Protein AF-A0A3D0N1R1-F1 (afdb_monomer_lite)

Secondary structure (DSSP, 8-state):
-HHHHHHHHHHHHHHHTTT----SHHHHHHS-S-HHHHHHHHHHHHTTS--GGGHHHHHHHHHHHHHHHHH-HHHHHHHHHHTT-SEEEHHHHHHHHTT--S-HHHHHHHHHHHHHTT-SEEEHHHHHHHHHHHHHHHHHHHHH---HHHHHHHHHHHHTTT-SSGGG--TTS---HHHHHHHHHHTT---

Structure (mmCIF, N/CA/C/O backbone):
data_AF-A0A3D0N1R1-F1
#
_entry.id   AF-A0A3D0N1R1-F1
#
loop_
_atom_site.group_PDB
_atom_site.id
_atom_site.type_symbol
_atom_site.label_atom_id
_atom_site.label_alt_id
_atom_site.label_comp_id
_atom_site.label_asym_id
_atom_site.label_entity_id
_atom_site.label_seq_id
_atom_site.pdbx_PDB_ins_code
_atom_site.Cartn_x
_atom_site.Cartn_y
_atom_site.Cartn_z
_atom_site.occupancy
_atom_site.B_iso_or_equiv
_atom_site.auth_seq_id
_atom_site.auth_comp_id
_atom_site.auth_asym_id
_atom_site.auth_atom_id
_atom_site.pdbx_PDB_model_num
ATOM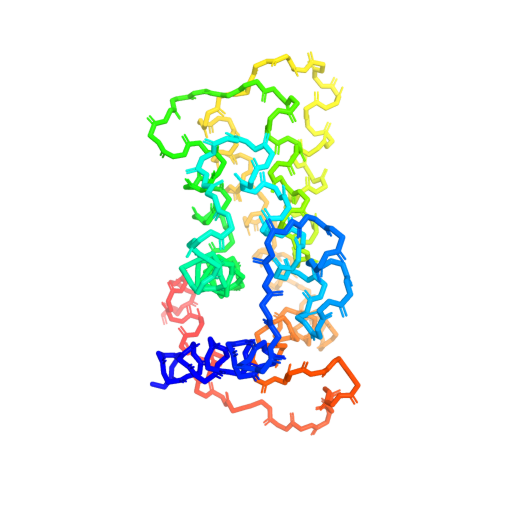 1 N N . MET A 1 1 ? 18.236 7.116 11.435 1.00 60.50 1 MET A N 1
ATOM 2 C CA . MET A 1 1 ? 18.065 5.645 11.510 1.00 60.50 1 MET A CA 1
ATOM 3 C C . MET A 1 1 ? 17.053 5.140 10.479 1.00 60.50 1 MET A C 1
ATOM 5 O O . MET A 1 1 ? 17.462 4.411 9.591 1.00 60.50 1 MET A O 1
ATOM 9 N N . LEU A 1 2 ? 15.782 5.574 10.515 1.00 65.06 2 LEU A N 1
ATOM 10 C CA . LEU A 1 2 ? 14.739 5.161 9.549 1.00 65.06 2 LEU A CA 1
ATOM 11 C C . LEU A 1 2 ? 15.062 5.499 8.082 1.00 65.06 2 LEU A C 1
ATOM 13 O O . LEU A 1 2 ? 14.851 4.667 7.210 1.00 65.06 2 LEU A O 1
ATOM 17 N N . GLN A 1 3 ? 15.641 6.673 7.813 1.00 70.88 3 GLN A N 1
ATOM 18 C CA . GLN A 1 3 ? 16.073 7.055 6.461 1.00 70.88 3 GLN A CA 1
ATOM 19 C C . GLN A 1 3 ? 17.145 6.108 5.894 1.00 70.88 3 GLN A C 1
ATOM 21 O O . GLN A 1 3 ? 17.101 5.766 4.718 1.00 70.88 3 GLN A O 1
ATOM 26 N N . ASN A 1 4 ? 18.068 5.626 6.734 1.00 74.56 4 ASN A N 1
ATOM 27 C CA . ASN A 1 4 ? 19.087 4.665 6.304 1.00 74.56 4 ASN A CA 1
ATOM 28 C C . ASN A 1 4 ? 18.452 3.311 5.965 1.00 74.56 4 ASN A C 1
ATOM 30 O O . ASN A 1 4 ? 18.833 2.709 4.968 1.00 74.56 4 ASN A O 1
ATOM 34 N N . TYR A 1 5 ? 17.460 2.865 6.745 1.00 77.31 5 TYR A N 1
ATOM 35 C CA . TYR A 1 5 ? 16.691 1.657 6.428 1.00 77.31 5 TYR A CA 1
ATOM 36 C C . TYR A 1 5 ? 15.927 1.800 5.109 1.00 77.31 5 TYR A C 1
ATOM 38 O O . TYR A 1 5 ? 15.976 0.898 4.279 1.00 77.31 5 TYR A O 1
ATOM 46 N N . LEU A 1 6 ? 15.280 2.945 4.876 1.00 80.38 6 LEU A N 1
ATOM 47 C CA . LEU A 1 6 ? 14.600 3.223 3.611 1.00 80.38 6 LEU A CA 1
ATOM 48 C C . LEU A 1 6 ? 15.567 3.105 2.421 1.00 80.38 6 LEU A C 1
ATOM 50 O O . LEU A 1 6 ? 15.291 2.362 1.483 1.00 80.38 6 LEU A O 1
ATOM 54 N N . ILE A 1 7 ? 16.721 3.775 2.493 1.00 85.62 7 ILE A N 1
ATOM 55 C CA . ILE A 1 7 ? 17.747 3.741 1.437 1.00 85.62 7 ILE A CA 1
ATOM 56 C C . ILE A 1 7 ? 18.274 2.316 1.225 1.00 85.62 7 ILE A C 1
ATOM 58 O O . ILE A 1 7 ? 18.415 1.874 0.089 1.00 85.62 7 ILE A O 1
ATOM 62 N N . GLN A 1 8 ? 18.528 1.565 2.301 1.00 86.62 8 GLN A N 1
ATOM 63 C CA . GLN A 1 8 ? 18.958 0.167 2.206 1.00 86.62 8 GLN A CA 1
ATOM 64 C C . GLN A 1 8 ? 17.927 -0.708 1.486 1.00 86.62 8 GLN A C 1
ATOM 66 O O . GLN A 1 8 ? 18.308 -1.531 0.657 1.00 86.62 8 GLN A O 1
ATOM 71 N N . HIS A 1 9 ? 16.635 -0.525 1.767 1.00 84.88 9 HIS A N 1
ATOM 72 C CA . HIS A 1 9 ? 15.570 -1.273 1.101 1.00 84.88 9 HIS A CA 1
ATOM 73 C C . HIS A 1 9 ? 15.420 -0.900 -0.375 1.00 84.88 9 HIS A C 1
ATOM 75 O O . HIS A 1 9 ? 15.255 -1.802 -1.193 1.00 84.88 9 HIS A O 1
ATOM 81 N N . ILE A 1 10 ? 15.525 0.388 -0.721 1.00 90.38 10 ILE A N 1
ATOM 82 C CA . ILE A 1 10 ? 15.527 0.840 -2.121 1.00 90.38 10 ILE A CA 1
ATOM 83 C C . ILE A 1 10 ? 16.700 0.193 -2.859 1.00 90.38 10 ILE A C 1
ATOM 85 O O . ILE A 1 10 ? 16.486 -0.536 -3.821 1.00 90.38 10 ILE A O 1
ATOM 89 N N . ASN A 1 11 ? 17.921 0.349 -2.340 1.00 91.69 11 ASN A N 1
ATOM 90 C CA . ASN A 1 11 ? 19.122 -0.224 -2.949 1.00 91.69 11 ASN A CA 1
ATOM 91 C C . ASN A 1 11 ? 19.023 -1.750 -3.081 1.00 91.69 11 ASN A C 1
ATOM 93 O O . ASN A 1 11 ? 19.435 -2.310 -4.092 1.00 91.69 11 ASN A O 1
ATOM 97 N N . SER A 1 12 ? 18.453 -2.431 -2.083 1.00 91.56 12 SER A N 1
ATOM 98 C CA . SER A 1 12 ? 18.254 -3.879 -2.135 1.00 91.56 12 SER A CA 1
ATOM 99 C C . SER A 1 12 ? 17.277 -4.312 -3.229 1.00 91.56 12 SER A C 1
ATOM 101 O O . SER A 1 12 ? 17.452 -5.408 -3.756 1.00 91.56 12 SER A O 1
ATOM 103 N N . GLU A 1 13 ? 16.242 -3.530 -3.542 1.00 92.69 13 GLU A N 1
ATOM 104 C CA . GLU A 1 13 ? 15.333 -3.826 -4.656 1.00 92.69 13 GLU A CA 1
ATOM 105 C C . GLU A 1 13 ? 15.948 -3.424 -6.002 1.00 92.69 13 GLU A C 1
ATOM 107 O O . GLU A 1 13 ? 15.836 -4.172 -6.965 1.00 92.69 13 GLU A O 1
ATOM 112 N N . THR A 1 14 ? 16.675 -2.310 -6.073 1.00 92.25 14 THR A N 1
ATOM 113 C CA . THR A 1 14 ? 17.366 -1.883 -7.299 1.00 92.25 14 THR A CA 1
ATOM 114 C C . THR A 1 14 ? 18.471 -2.861 -7.713 1.00 92.25 14 THR A C 1
ATOM 116 O O . THR A 1 14 ? 18.566 -3.232 -8.881 1.00 92.25 14 THR A O 1
ATOM 119 N N . GLU A 1 15 ? 19.280 -3.364 -6.774 1.00 92.81 15 GLU A N 1
ATOM 120 C CA . GLU A 1 15 ? 20.356 -4.318 -7.089 1.00 92.81 15 GLU A CA 1
ATOM 121 C C . GLU A 1 15 ? 19.825 -5.647 -7.659 1.00 92.81 15 GLU A C 1
ATOM 123 O O . GLU A 1 15 ? 20.508 -6.291 -8.455 1.00 92.81 15 GLU A O 1
ATOM 128 N N . LYS A 1 16 ? 18.583 -6.036 -7.334 1.00 91.88 16 LYS A N 1
ATOM 129 C CA . LYS A 1 16 ? 17.932 -7.247 -7.870 1.00 91.88 16 LYS A CA 1
ATOM 130 C C . LYS A 1 16 ? 17.749 -7.214 -9.388 1.00 91.88 16 LYS A C 1
ATOM 132 O O . LYS A 1 16 ? 17.726 -8.273 -10.015 1.00 91.88 16 LYS A O 1
ATOM 137 N N . ILE A 1 17 ? 17.649 -6.022 -9.972 1.00 91.00 17 ILE A N 1
ATOM 138 C CA . ILE A 1 17 ? 17.446 -5.827 -11.413 1.00 91.00 17 ILE A CA 1
ATOM 139 C C . ILE A 1 17 ? 18.663 -5.221 -12.114 1.00 91.00 17 ILE A C 1
ATOM 141 O O . ILE A 1 17 ? 18.618 -4.945 -13.303 1.00 91.00 17 ILE A O 1
ATOM 145 N N . LYS A 1 18 ? 19.792 -5.052 -11.420 1.00 88.69 18 LYS A N 1
ATOM 146 C CA . LYS A 1 18 ? 20.989 -4.395 -11.972 1.00 88.69 18 LYS A CA 1
ATOM 147 C C . LYS A 1 18 ? 21.501 -5.002 -13.280 1.00 88.69 18 LYS A C 1
ATOM 149 O O . LYS A 1 18 ? 22.044 -4.290 -14.116 1.00 88.69 18 LYS A O 1
ATOM 154 N N . ASN A 1 19 ? 21.316 -6.310 -13.445 1.00 87.25 19 ASN A N 1
ATOM 155 C CA . ASN A 1 19 ? 21.708 -7.059 -14.640 1.00 87.25 19 ASN A CA 1
ATOM 156 C C . ASN A 1 19 ? 20.493 -7.561 -15.442 1.00 87.25 19 ASN A C 1
ATOM 158 O O . ASN A 1 19 ? 20.623 -8.500 -16.225 1.00 87.25 19 ASN A O 1
ATOM 162 N N . PHE A 1 20 ? 19.306 -6.997 -15.208 1.00 87.69 20 PHE A N 1
ATOM 163 C CA . PHE A 1 20 ? 18.053 -7.425 -15.818 1.00 87.69 20 PHE A CA 1
ATOM 164 C C . PHE A 1 20 ? 17.236 -6.204 -16.243 1.00 87.69 20 PHE A C 1
ATOM 166 O O . PHE A 1 20 ? 16.758 -5.442 -15.406 1.00 87.69 20 PHE A O 1
ATOM 173 N N . ILE A 1 21 ? 17.078 -6.019 -17.550 1.00 87.50 21 ILE A N 1
ATOM 174 C CA . ILE A 1 21 ? 16.298 -4.909 -18.102 1.00 87.50 21 ILE A CA 1
ATOM 175 C C . ILE A 1 21 ? 14.821 -5.303 -18.072 1.00 87.50 21 ILE A C 1
ATOM 177 O O . ILE A 1 21 ? 14.475 -6.404 -18.490 1.00 87.50 21 ILE A O 1
ATOM 181 N N . ILE A 1 22 ? 13.973 -4.406 -17.571 1.00 89.31 22 ILE A N 1
ATOM 182 C CA . ILE A 1 22 ? 12.520 -4.578 -17.548 1.00 89.31 22 ILE A CA 1
ATOM 183 C C . ILE A 1 22 ? 11.930 -3.646 -18.597 1.00 89.31 22 ILE A C 1
ATOM 185 O O . ILE A 1 22 ? 11.954 -2.439 -18.383 1.00 89.31 22 ILE A O 1
ATOM 189 N N . ASN A 1 23 ? 11.415 -4.188 -19.702 1.00 87.88 23 ASN A N 1
ATOM 190 C CA . ASN A 1 23 ? 10.774 -3.376 -20.747 1.00 87.88 23 ASN A CA 1
ATOM 191 C C . ASN A 1 23 ? 9.248 -3.500 -20.741 1.00 87.88 23 ASN A C 1
ATOM 193 O O . ASN A 1 23 ? 8.552 -2.638 -21.274 1.00 87.88 23 ASN A O 1
ATOM 197 N N . ASP A 1 24 ? 8.725 -4.581 -20.164 1.00 89.75 24 ASP A N 1
ATOM 198 C CA . ASP A 1 24 ? 7.303 -4.882 -20.157 1.00 89.75 24 ASP A CA 1
ATOM 199 C C . ASP A 1 24 ? 6.862 -5.644 -18.892 1.00 89.75 24 ASP A C 1
ATOM 201 O O . ASP A 1 24 ? 7.623 -5.896 -17.948 1.00 89.75 24 ASP A O 1
ATOM 205 N N . THR A 1 25 ? 5.575 -5.996 -18.867 1.00 89.00 25 THR A N 1
ATOM 206 C CA . THR A 1 25 ? 4.958 -6.729 -17.755 1.00 89.00 25 THR A CA 1
ATOM 207 C C . THR A 1 25 ? 5.464 -8.170 -17.620 1.00 89.00 25 THR A C 1
ATOM 209 O O . THR A 1 25 ? 5.530 -8.675 -16.495 1.00 89.00 25 THR A O 1
ATOM 212 N N . ASP A 1 26 ? 5.887 -8.812 -18.711 1.00 91.56 26 ASP A N 1
ATOM 213 C CA . ASP A 1 26 ? 6.423 -10.175 -18.692 1.00 91.56 26 ASP A CA 1
ATOM 214 C C . ASP A 1 26 ? 7.827 -10.193 -18.075 1.00 91.56 26 ASP A C 1
ATOM 216 O O . ASP A 1 26 ? 8.140 -11.053 -17.240 1.00 91.56 26 ASP A O 1
ATOM 220 N N . ASP A 1 27 ? 8.670 -9.226 -18.439 1.00 92.62 27 ASP A N 1
ATOM 221 C CA . ASP A 1 27 ? 9.975 -9.006 -17.821 1.00 92.62 27 ASP A CA 1
ATOM 222 C C . ASP A 1 27 ? 9.812 -8.697 -16.328 1.00 92.62 27 ASP A C 1
ATOM 224 O O . ASP A 1 27 ? 10.475 -9.306 -15.480 1.00 92.62 27 ASP A O 1
ATOM 228 N N . LEU A 1 28 ? 8.866 -7.817 -15.975 1.00 93.00 28 LEU A N 1
ATOM 229 C CA . LEU A 1 28 ? 8.563 -7.491 -14.582 1.00 93.00 28 LEU A CA 1
ATOM 230 C C . LEU A 1 28 ? 8.197 -8.748 -13.789 1.00 93.00 28 LEU A C 1
ATOM 232 O O . LEU A 1 28 ? 8.701 -8.951 -12.678 1.00 93.00 28 LEU A O 1
ATOM 236 N N . GLN A 1 29 ? 7.355 -9.617 -14.350 1.00 91.88 29 GLN A N 1
ATOM 237 C CA . GLN A 1 29 ? 6.947 -10.855 -13.697 1.00 91.88 29 GLN A CA 1
ATOM 238 C C . GLN A 1 29 ? 8.135 -11.800 -13.463 1.00 91.88 29 GLN A C 1
ATOM 240 O O . GLN A 1 29 ? 8.231 -12.386 -12.378 1.00 91.88 29 GLN A O 1
ATOM 245 N N . LYS A 1 30 ? 9.061 -11.902 -14.425 1.00 92.06 30 LYS A N 1
ATOM 246 C CA . LYS A 1 30 ? 10.274 -12.740 -14.348 1.00 92.06 30 LYS A CA 1
ATOM 247 C C . LYS A 1 30 ? 11.373 -12.157 -13.458 1.00 92.06 30 LYS A C 1
ATOM 249 O O . LYS A 1 30 ? 12.230 -12.909 -12.995 1.00 92.06 30 LYS A O 1
ATOM 254 N N . SER A 1 31 ? 11.350 -10.850 -13.199 1.00 93.62 31 SER A N 1
ATOM 255 C CA . SER A 1 31 ? 12.353 -10.182 -12.364 1.00 93.62 31 SER A CA 1
ATOM 256 C C . SER A 1 31 ? 12.414 -10.761 -10.943 1.00 93.62 31 SER A C 1
ATOM 258 O O . SER A 1 31 ? 11.470 -11.377 -10.444 1.00 93.62 31 SER A O 1
ATOM 260 N N . SER A 1 32 ? 13.519 -10.533 -10.239 1.00 94.00 32 SER A N 1
ATOM 261 C CA . SER A 1 32 ? 13.683 -10.974 -8.847 1.00 94.00 32 SER A CA 1
ATOM 262 C C . SER A 1 32 ? 13.120 -9.978 -7.818 1.00 94.00 32 SER A C 1
ATOM 264 O O . SER A 1 32 ? 13.240 -10.215 -6.612 1.00 94.00 32 SER A O 1
ATOM 266 N N . LEU A 1 33 ? 12.478 -8.890 -8.273 1.00 93.75 33 LEU A N 1
ATOM 267 C CA . LEU A 1 33 ? 11.822 -7.895 -7.419 1.00 93.75 33 LEU A CA 1
ATOM 268 C C . LEU A 1 33 ? 10.821 -8.547 -6.464 1.00 93.75 33 LEU A C 1
ATOM 270 O O . LEU A 1 33 ? 10.202 -9.575 -6.760 1.00 93.75 33 LEU A O 1
ATOM 274 N N . SER A 1 34 ? 10.642 -7.934 -5.297 1.00 92.00 34 SER A N 1
ATOM 275 C CA . SER A 1 34 ? 9.634 -8.406 -4.352 1.00 92.00 34 SER A CA 1
ATOM 276 C C . SER A 1 34 ? 8.227 -8.323 -4.952 1.00 92.00 34 SER A C 1
ATOM 278 O O . SER A 1 34 ? 7.922 -7.430 -5.742 1.00 92.00 34 SER A O 1
ATOM 280 N N . LYS A 1 35 ? 7.338 -9.232 -4.526 1.00 91.12 35 LYS A N 1
ATOM 281 C CA . LYS A 1 35 ? 5.934 -9.246 -4.969 1.00 91.12 35 LYS A CA 1
ATOM 282 C C . LYS A 1 35 ? 5.275 -7.871 -4.823 1.00 91.12 35 LYS A C 1
ATOM 284 O O . L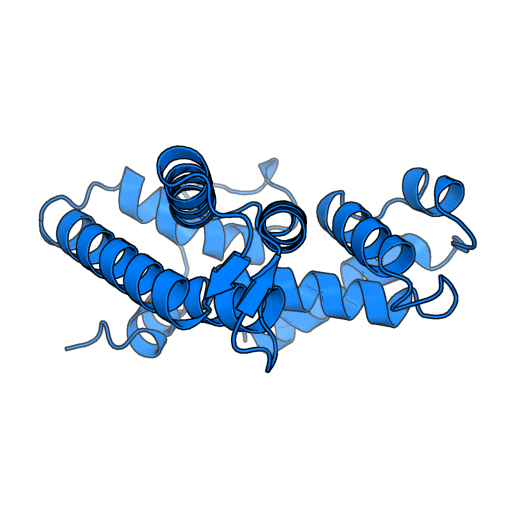YS A 1 35 ? 4.652 -7.393 -5.753 1.00 91.12 35 LYS A O 1
ATOM 289 N N . TYR A 1 36 ? 5.485 -7.219 -3.681 1.00 91.38 36 TYR A N 1
ATOM 290 C CA . TYR A 1 36 ? 4.936 -5.893 -3.414 1.00 91.38 36 TYR A CA 1
ATOM 291 C C . TYR A 1 36 ? 5.371 -4.845 -4.450 1.00 91.38 36 TYR A C 1
ATOM 293 O O . TYR A 1 36 ? 4.548 -4.080 -4.939 1.00 91.38 36 TYR A O 1
ATOM 301 N N . VAL A 1 37 ? 6.666 -4.808 -4.778 1.00 93.94 37 VAL A N 1
ATOM 302 C CA . VAL A 1 37 ? 7.208 -3.851 -5.751 1.00 93.94 37 VAL A CA 1
ATOM 303 C C . VAL A 1 37 ? 6.644 -4.134 -7.142 1.00 93.94 37 VAL A C 1
ATOM 305 O O . VAL A 1 37 ? 6.238 -3.201 -7.828 1.00 93.94 37 VAL A O 1
ATOM 308 N N . LYS A 1 38 ? 6.522 -5.411 -7.526 1.00 94.44 38 LYS A N 1
ATOM 309 C CA . LYS A 1 38 ? 5.866 -5.804 -8.782 1.00 94.44 38 LYS A CA 1
ATOM 310 C C . LYS A 1 38 ? 4.404 -5.361 -8.833 1.00 94.44 38 LYS A C 1
ATOM 312 O O . LYS A 1 38 ? 4.006 -4.755 -9.818 1.00 94.44 38 LYS A O 1
ATOM 317 N N . ASP A 1 39 ? 3.635 -5.620 -7.775 1.00 92.94 39 ASP A N 1
ATOM 318 C CA . ASP A 1 39 ? 2.219 -5.241 -7.686 1.00 92.94 39 ASP A CA 1
ATOM 319 C C . ASP A 1 39 ? 2.050 -3.712 -7.812 1.00 92.94 39 ASP A C 1
ATOM 321 O O . ASP A 1 39 ? 1.148 -3.238 -8.503 1.00 92.94 39 ASP A O 1
ATOM 325 N N . TYR A 1 40 ? 2.956 -2.932 -7.205 1.00 94.56 40 TYR A N 1
ATOM 326 C CA . TYR A 1 40 ? 2.976 -1.471 -7.324 1.00 94.56 40 TYR A CA 1
ATOM 327 C C . TYR A 1 40 ? 3.305 -0.987 -8.741 1.00 94.56 40 TYR A C 1
ATOM 329 O O . TYR A 1 40 ? 2.585 -0.147 -9.278 1.00 94.56 40 TYR A O 1
ATOM 337 N N . ILE A 1 41 ? 4.373 -1.511 -9.353 1.00 94.56 41 ILE A N 1
ATOM 338 C CA . ILE A 1 41 ? 4.769 -1.149 -10.724 1.00 94.56 41 ILE A CA 1
ATOM 339 C C . ILE A 1 41 ? 3.638 -1.492 -11.694 1.00 94.56 41 ILE A C 1
ATOM 341 O O . ILE A 1 41 ? 3.256 -0.662 -12.512 1.00 94.56 41 ILE A O 1
ATOM 345 N N . TYR A 1 42 ? 3.053 -2.684 -11.556 1.00 92.31 42 TYR A N 1
ATOM 346 C CA . TYR A 1 42 ? 1.927 -3.115 -12.375 1.00 92.31 42 TYR A CA 1
ATOM 347 C C . TYR A 1 42 ? 0.729 -2.173 -12.233 1.00 92.31 42 TYR A C 1
ATOM 349 O O . TYR A 1 42 ? 0.110 -1.817 -13.231 1.00 92.31 42 TYR A O 1
ATOM 357 N N . TYR A 1 43 ? 0.415 -1.732 -11.013 1.00 91.75 43 TYR A N 1
ATOM 358 C CA . TYR A 1 43 ? -0.621 -0.726 -10.797 1.00 91.75 43 TYR A CA 1
ATOM 359 C C . TYR A 1 43 ? -0.293 0.588 -11.526 1.00 91.75 43 TYR A C 1
ATOM 361 O O . TYR A 1 43 ? -1.133 1.092 -12.261 1.00 91.75 43 TYR A O 1
ATOM 369 N N . LYS A 1 44 ? 0.923 1.126 -11.364 1.00 90.88 44 LYS A N 1
ATOM 370 C CA . LYS A 1 44 ? 1.304 2.441 -11.908 1.00 90.88 44 LYS A CA 1
ATOM 371 C C . LYS A 1 44 ? 1.380 2.495 -13.428 1.00 90.88 44 LYS A C 1
ATOM 373 O O . LYS A 1 44 ? 0.975 3.497 -14.007 1.00 90.88 44 LYS A O 1
ATOM 378 N N . VAL A 1 45 ? 1.878 1.434 -14.055 1.00 88.62 45 VAL A N 1
ATOM 379 C CA . VAL A 1 45 ? 1.970 1.361 -15.517 1.00 88.62 45 VAL A CA 1
ATOM 380 C C . VAL A 1 45 ? 0.582 1.200 -16.144 1.00 88.62 45 VAL A C 1
ATOM 382 O O . VAL A 1 45 ? 0.311 1.810 -17.166 1.00 88.62 45 VAL A O 1
ATOM 385 N N . ASN A 1 46 ? -0.327 0.439 -15.520 1.00 85.88 46 ASN A N 1
ATOM 386 C CA . ASN A 1 46 ? -1.695 0.277 -16.037 1.00 85.88 46 ASN A CA 1
ATOM 387 C C . ASN A 1 46 ? -2.623 1.469 -15.750 1.00 85.88 46 ASN A C 1
ATOM 389 O O . ASN A 1 46 ? -3.680 1.564 -16.364 1.00 85.88 46 ASN A O 1
ATOM 393 N N . ASP A 1 47 ? -2.265 2.348 -14.810 1.00 80.00 47 ASP A N 1
ATOM 394 C CA . ASP A 1 47 ? -2.958 3.626 -14.570 1.00 80.00 47 ASP A CA 1
ATOM 395 C C . ASP A 1 47 ? -2.446 4.731 -15.528 1.00 80.00 47 ASP A C 1
ATOM 397 O O . ASP A 1 47 ? -2.761 5.902 -15.337 1.00 80.00 47 ASP A O 1
ATOM 401 N N . ASP A 1 48 ? -1.619 4.365 -16.525 1.00 72.25 48 ASP A N 1
ATOM 402 C CA . ASP A 1 48 ? -0.955 5.233 -17.515 1.00 72.25 48 ASP A CA 1
ATOM 403 C C . ASP A 1 48 ? -0.151 6.402 -16.906 1.00 72.25 48 ASP A C 1
ATOM 405 O O . ASP A 1 48 ? 0.169 7.384 -17.578 1.00 72.25 48 ASP A O 1
ATOM 409 N N . GLU A 1 49 ? 0.207 6.314 -15.621 1.00 68.00 49 GLU A N 1
ATOM 410 C CA . GLU A 1 49 ? 0.958 7.368 -14.934 1.00 68.00 49 GLU A CA 1
ATOM 411 C C . GLU A 1 49 ? 2.468 7.285 -15.226 1.00 68.00 49 GLU A C 1
ATOM 413 O O . GLU A 1 49 ? 3.162 8.294 -15.110 1.00 68.00 49 GLU A O 1
ATOM 418 N N . TYR A 1 50 ? 2.984 6.100 -15.586 1.00 80.00 50 TYR A N 1
ATOM 419 C CA . TYR A 1 50 ? 4.420 5.839 -15.751 1.00 80.00 50 TYR A CA 1
ATOM 420 C C . TYR A 1 50 ? 4.729 4.814 -16.845 1.00 80.00 50 TYR A C 1
ATOM 422 O O . TYR A 1 50 ? 3.909 3.957 -17.172 1.00 80.00 50 TYR A O 1
ATOM 430 N N . SER A 1 51 ? 5.967 4.859 -17.344 1.00 82.38 51 SER A N 1
ATOM 431 C CA . SER A 1 51 ? 6.534 3.861 -18.256 1.00 82.38 51 SER A CA 1
ATOM 432 C C . SER A 1 51 ? 7.570 2.971 -17.553 1.00 82.38 51 SER A C 1
ATOM 434 O O . SER A 1 51 ? 8.038 3.282 -16.456 1.00 82.38 51 SER A O 1
ATOM 436 N N . PHE A 1 52 ? 7.965 1.868 -18.195 1.00 83.69 52 PHE A N 1
ATOM 437 C CA . PHE A 1 52 ? 9.043 1.010 -17.691 1.00 83.69 52 PHE A CA 1
ATOM 438 C C . PHE A 1 52 ? 10.429 1.675 -17.735 1.00 83.69 52 PHE A C 1
ATOM 440 O O . PHE A 1 52 ? 11.316 1.247 -16.997 1.00 83.69 52 PHE A O 1
ATOM 447 N N . ASP A 1 53 ? 10.607 2.761 -18.495 1.00 80.75 53 ASP A N 1
ATOM 448 C CA . ASP A 1 53 ? 11.863 3.524 -18.507 1.00 80.75 53 ASP A CA 1
ATOM 449 C C . ASP A 1 53 ? 12.165 4.148 -17.128 1.00 80.75 53 ASP A C 1
ATOM 451 O O . ASP A 1 53 ? 13.325 4.347 -16.760 1.00 80.75 53 ASP A O 1
ATOM 455 N N . ASP A 1 54 ? 11.128 4.359 -16.308 1.00 87.19 54 ASP A N 1
ATOM 456 C CA . ASP A 1 54 ? 11.209 4.927 -14.960 1.00 87.19 54 ASP A CA 1
ATOM 457 C C . ASP A 1 54 ? 11.305 3.861 -13.852 1.00 87.19 54 ASP A C 1
ATOM 459 O O . ASP A 1 54 ? 11.019 4.136 -12.683 1.00 87.19 54 ASP A O 1
ATOM 463 N N . ILE A 1 55 ? 11.716 2.627 -14.174 1.00 91.06 55 ILE A N 1
ATOM 464 C CA . ILE A 1 55 ? 11.658 1.484 -13.244 1.00 91.06 55 ILE A CA 1
ATOM 465 C C . ILE A 1 55 ? 12.317 1.754 -11.884 1.00 91.06 55 ILE A C 1
ATOM 467 O O . ILE A 1 55 ? 11.794 1.349 -10.848 1.00 91.06 55 ILE A O 1
ATOM 471 N N . ASN A 1 56 ? 13.437 2.481 -11.858 1.00 91.44 56 ASN A N 1
ATOM 472 C CA . ASN A 1 56 ? 14.130 2.815 -10.613 1.00 91.44 56 ASN A CA 1
ATOM 473 C C . ASN A 1 56 ? 13.319 3.779 -9.737 1.00 91.44 56 ASN A C 1
ATOM 475 O O . ASN A 1 56 ? 13.286 3.604 -8.519 1.00 91.44 56 ASN A O 1
ATOM 479 N N . LEU A 1 57 ? 12.631 4.749 -10.348 1.00 93.12 57 LEU A N 1
ATOM 480 C CA . LEU A 1 57 ? 11.728 5.658 -9.640 1.00 93.12 57 LEU A CA 1
ATOM 481 C C . LEU A 1 57 ? 10.512 4.897 -9.107 1.00 93.12 57 LEU A C 1
ATOM 483 O O . LEU A 1 57 ? 10.136 5.069 -7.951 1.00 93.12 57 LEU A O 1
ATOM 487 N N . LEU A 1 58 ? 9.950 3.982 -9.903 1.00 94.19 58 LEU A N 1
ATOM 488 C CA . LEU A 1 58 ? 8.826 3.150 -9.473 1.00 94.19 58 LEU A CA 1
ATOM 489 C C . LEU A 1 58 ? 9.195 2.220 -8.309 1.00 94.19 58 LEU A C 1
ATOM 491 O O . LEU A 1 58 ? 8.395 2.035 -7.391 1.00 94.19 58 LEU A O 1
ATOM 495 N N . ILE A 1 59 ? 10.407 1.656 -8.310 1.00 94.81 59 ILE A N 1
ATOM 496 C CA . ILE A 1 59 ? 10.937 0.881 -7.178 1.00 94.81 59 ILE A CA 1
ATOM 497 C C . ILE A 1 59 ? 11.045 1.768 -5.937 1.00 94.81 59 ILE A C 1
ATOM 499 O O . ILE A 1 59 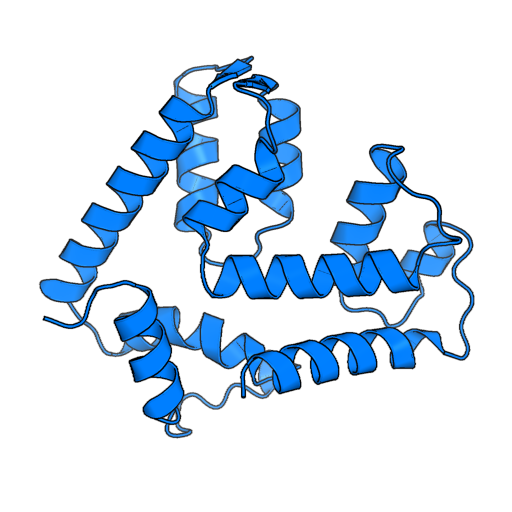? 10.598 1.378 -4.855 1.00 94.81 59 ILE A O 1
ATOM 503 N N . GLU A 1 60 ? 11.625 2.959 -6.082 1.00 94.81 60 GLU A N 1
ATOM 504 C CA . GLU A 1 60 ? 11.774 3.908 -4.985 1.00 94.81 60 GLU A CA 1
ATOM 505 C C . GLU A 1 60 ? 10.414 4.298 -4.386 1.00 94.81 60 GLU A C 1
ATOM 507 O O . GLU A 1 60 ? 10.232 4.231 -3.165 1.00 94.8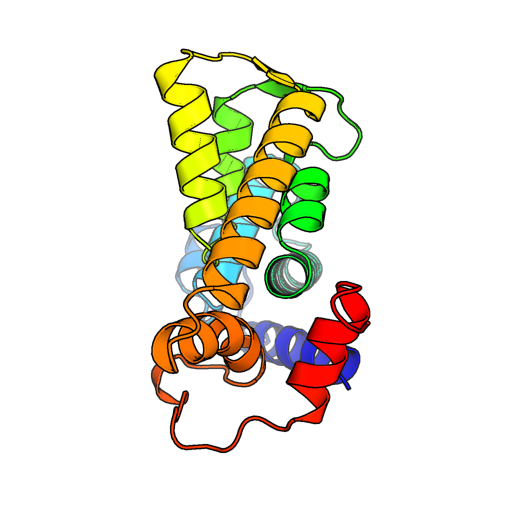1 60 GLU A O 1
ATOM 512 N N . ASP A 1 61 ? 9.437 4.633 -5.225 1.00 94.31 61 ASP A N 1
ATOM 513 C CA . ASP A 1 61 ? 8.102 5.033 -4.791 1.00 94.31 61 ASP A CA 1
ATOM 514 C C . ASP A 1 61 ? 7.313 3.878 -4.172 1.00 94.31 61 ASP A C 1
ATOM 516 O O . ASP A 1 61 ? 6.633 4.081 -3.161 1.00 94.31 61 ASP A O 1
ATOM 520 N N . ALA A 1 62 ? 7.457 2.654 -4.689 1.00 94.12 62 ALA A N 1
ATOM 521 C CA . ALA A 1 62 ? 6.895 1.462 -4.062 1.00 94.12 62 ALA A CA 1
ATOM 522 C C . ALA A 1 62 ? 7.437 1.298 -2.635 1.00 94.12 62 ALA A C 1
ATOM 524 O O . ALA A 1 62 ? 6.679 1.186 -1.666 1.00 94.12 62 ALA A O 1
ATOM 525 N N . VAL A 1 63 ? 8.763 1.317 -2.474 1.00 91.38 63 VAL A N 1
ATOM 526 C CA . VAL A 1 63 ? 9.392 1.131 -1.162 1.00 91.38 63 VAL A CA 1
ATOM 527 C C . VAL A 1 63 ? 8.991 2.259 -0.207 1.00 91.38 63 VAL A C 1
ATOM 529 O O . VAL A 1 63 ? 8.627 1.977 0.939 1.00 91.38 63 VAL A O 1
ATOM 532 N N . LYS A 1 64 ? 8.968 3.516 -0.669 1.00 91.75 64 LYS A N 1
ATOM 533 C CA . LYS A 1 64 ? 8.479 4.662 0.115 1.00 91.75 64 LYS A CA 1
ATOM 534 C C . LYS A 1 64 ? 7.022 4.497 0.525 1.00 91.75 64 LYS A C 1
ATOM 536 O O . LYS A 1 64 ? 6.708 4.730 1.691 1.00 91.75 64 LYS A O 1
ATOM 541 N N . LEU A 1 65 ? 6.139 4.079 -0.384 1.00 93.06 65 LEU A N 1
ATOM 542 C CA . LEU A 1 65 ? 4.726 3.852 -0.079 1.00 93.06 65 LEU A CA 1
ATOM 543 C C . LEU A 1 65 ? 4.575 2.802 1.021 1.00 93.06 65 LEU A C 1
ATOM 545 O O . LEU A 1 65 ? 3.887 3.046 2.014 1.00 93.06 65 LEU A O 1
ATOM 549 N N . LYS A 1 66 ? 5.268 1.667 0.888 1.00 88.31 66 LYS A N 1
ATOM 550 C CA . LYS A 1 66 ? 5.265 0.599 1.894 1.00 88.31 66 LYS A CA 1
ATOM 551 C C . LYS A 1 66 ? 5.733 1.103 3.255 1.00 88.31 66 LYS A C 1
ATOM 553 O O . LYS A 1 66 ? 5.118 0.797 4.279 1.00 88.31 66 LYS A O 1
ATOM 558 N N . PHE A 1 67 ? 6.817 1.873 3.271 1.00 86.50 67 PHE A N 1
ATOM 559 C CA . PHE A 1 67 ? 7.409 2.410 4.492 1.00 86.50 67 PHE A CA 1
ATOM 560 C C . PHE A 1 67 ? 6.472 3.423 5.161 1.00 86.50 67 PHE A C 1
ATOM 562 O O . PHE A 1 67 ? 6.163 3.300 6.347 1.00 86.50 67 PHE A O 1
ATOM 569 N N . ASN A 1 68 ? 5.939 4.363 4.379 1.00 86.56 68 ASN A N 1
ATOM 570 C CA . ASN A 1 68 ? 4.972 5.358 4.832 1.00 86.56 68 ASN A CA 1
ATOM 571 C C . ASN A 1 68 ? 3.720 4.697 5.392 1.00 86.56 68 ASN A C 1
ATOM 573 O O . ASN A 1 68 ? 3.292 5.049 6.485 1.00 86.56 68 ASN A O 1
ATOM 577 N N . PHE A 1 69 ? 3.168 3.701 4.701 1.00 86.38 69 PHE A N 1
ATOM 578 C CA . PHE A 1 69 ? 1.984 2.995 5.171 1.00 86.38 69 PHE A CA 1
ATOM 579 C C . PHE A 1 69 ? 2.250 2.243 6.479 1.00 86.38 69 PHE A C 1
ATOM 581 O O . PHE A 1 69 ? 1.411 2.238 7.377 1.00 86.38 69 PHE A O 1
ATOM 588 N N . THR A 1 70 ? 3.447 1.675 6.627 1.00 80.19 70 THR A N 1
ATOM 589 C CA . THR A 1 70 ? 3.832 0.978 7.857 1.00 80.19 70 THR A CA 1
ATOM 590 C C . THR A 1 70 ? 3.927 1.930 9.054 1.00 80.19 70 THR A C 1
ATOM 592 O O . THR A 1 70 ? 3.530 1.576 10.159 1.00 80.19 70 THR A O 1
ATOM 595 N N . ILE A 1 71 ? 4.416 3.157 8.854 1.00 78.19 71 ILE A N 1
ATOM 596 C CA . ILE A 1 71 ? 4.588 4.127 9.947 1.00 78.19 71 ILE A CA 1
ATOM 597 C C . ILE A 1 71 ? 3.311 4.942 10.166 1.00 78.19 71 ILE A C 1
ATOM 599 O O . ILE A 1 71 ? 2.883 5.152 11.297 1.00 78.19 71 ILE A O 1
ATOM 603 N N . ARG A 1 72 ? 2.679 5.426 9.096 1.00 83.12 72 ARG A N 1
ATOM 604 C CA . ARG A 1 72 ? 1.554 6.375 9.085 1.00 83.12 72 ARG A CA 1
ATOM 605 C C . ARG A 1 72 ? 0.420 5.861 8.188 1.00 83.12 72 ARG A C 1
ATOM 607 O O . ARG A 1 72 ? 0.150 6.472 7.153 1.00 83.12 72 ARG A O 1
ATOM 614 N N . PRO A 1 73 ? -0.274 4.776 8.580 1.00 84.94 73 PRO A N 1
ATOM 615 C CA . PRO A 1 73 ? -1.251 4.113 7.719 1.00 84.94 73 PRO A CA 1
ATOM 616 C C . PRO A 1 73 ? -2.399 5.032 7.293 1.00 84.94 73 PRO A C 1
ATOM 618 O O . PRO A 1 73 ? -2.624 5.179 6.097 1.00 84.94 73 PRO A O 1
ATOM 621 N N . CYS A 1 74 ? -3.057 5.730 8.227 1.00 88.62 74 CYS A N 1
ATOM 622 C CA . CYS A 1 74 ? -4.195 6.601 7.897 1.00 88.62 74 CYS A CA 1
ATOM 623 C C . CYS A 1 74 ? -3.808 7.744 6.949 1.00 88.62 74 CYS A C 1
ATOM 625 O O . CYS A 1 74 ? -4.462 7.958 5.931 1.00 88.62 74 CYS A O 1
ATOM 627 N N . TRP A 1 75 ? -2.706 8.441 7.253 1.00 90.69 75 TRP A N 1
ATOM 628 C CA . TRP A 1 75 ? -2.191 9.513 6.397 1.00 90.69 75 TRP A CA 1
ATOM 629 C C . TRP A 1 75 ? -1.831 8.989 5.004 1.00 90.69 75 TRP A C 1
ATOM 631 O O . TRP A 1 75 ? -2.166 9.615 4.001 1.00 90.69 75 TRP A O 1
ATOM 641 N N . THR A 1 76 ? -1.191 7.818 4.940 1.00 92.44 76 THR A N 1
ATOM 642 C CA . THR A 1 76 ? -0.748 7.222 3.677 1.00 92.44 76 THR A CA 1
ATOM 643 C C . THR A 1 76 ? -1.924 6.765 2.828 1.00 92.44 76 THR A C 1
ATOM 645 O O . THR A 1 76 ? -1.944 7.078 1.643 1.00 92.44 76 THR A O 1
ATOM 648 N N . ILE A 1 77 ? -2.928 6.102 3.418 1.00 93.12 77 ILE A N 1
ATOM 649 C CA . ILE A 1 77 ? -4.166 5.734 2.715 1.00 93.12 77 ILE A CA 1
ATOM 650 C C . ILE A 1 77 ? -4.810 6.993 2.140 1.00 93.12 77 ILE A C 1
ATOM 652 O O . ILE A 1 77 ? -5.040 7.055 0.935 1.00 93.12 77 ILE A O 1
ATOM 656 N N . LYS A 1 78 ? -5.036 8.023 2.969 1.00 93.31 78 LYS A N 1
ATOM 657 C CA . LYS A 1 78 ? -5.670 9.271 2.527 1.00 93.31 78 LYS A CA 1
ATOM 658 C C . LYS A 1 78 ? -4.898 9.900 1.366 1.00 93.31 78 LYS A C 1
ATOM 660 O O . LYS A 1 78 ? -5.465 10.134 0.300 1.00 93.31 78 LYS A O 1
ATOM 665 N N . ARG A 1 79 ? -3.593 10.129 1.543 1.00 94.12 79 ARG A N 1
ATOM 666 C CA . ARG A 1 79 ? -2.772 10.828 0.547 1.00 94.12 79 ARG A CA 1
ATOM 667 C C . ARG A 1 79 ? -2.601 10.021 -0.738 1.00 94.12 79 ARG A C 1
ATOM 669 O O . ARG A 1 79 ? -2.631 10.612 -1.807 1.00 94.12 79 ARG A O 1
ATOM 676 N N . PHE A 1 80 ? -2.446 8.703 -0.661 1.00 94.44 80 PHE A N 1
ATOM 677 C CA . PHE A 1 80 ? -2.244 7.869 -1.847 1.00 94.44 80 PHE A CA 1
ATOM 678 C C . PHE A 1 80 ? -3.546 7.614 -2.624 1.00 94.44 80 PHE A C 1
ATOM 680 O O . PHE A 1 80 ? -3.558 7.640 -3.858 1.00 94.44 80 PHE A O 1
ATOM 687 N N . VAL A 1 81 ? -4.661 7.393 -1.919 1.00 94.19 81 VAL A N 1
ATOM 688 C CA . VAL A 1 81 ? -5.964 7.153 -2.553 1.00 94.19 81 VAL A CA 1
ATOM 689 C C . VAL A 1 81 ? -6.488 8.425 -3.206 1.00 94.19 81 VAL A C 1
ATOM 691 O O . VAL A 1 81 ? -6.783 8.415 -4.404 1.00 94.19 81 VAL A O 1
ATOM 694 N N . PHE A 1 82 ? -6.556 9.512 -2.438 1.00 94.25 82 PHE A N 1
ATOM 695 C CA . PHE A 1 82 ? -7.232 10.742 -2.845 1.00 94.25 82 PHE A CA 1
ATOM 696 C C . PHE A 1 82 ? -6.281 11.784 -3.441 1.00 94.25 82 PHE A C 1
ATOM 698 O O . PHE A 1 82 ? -6.680 12.544 -4.320 1.00 94.25 82 PHE A O 1
ATOM 705 N N . GLY A 1 83 ? -5.013 11.817 -3.022 1.00 91.44 83 GLY A N 1
ATOM 706 C CA . GLY A 1 83 ? -4.083 12.869 -3.434 1.00 91.44 83 GLY A CA 1
ATOM 707 C C . GLY A 1 83 ? -4.568 14.236 -2.957 1.00 91.44 83 GLY A C 1
ATOM 708 O O . GLY A 1 83 ? -4.525 14.528 -1.760 1.00 91.44 83 GLY A O 1
ATOM 709 N N . GLU A 1 84 ? -5.008 15.059 -3.905 1.00 91.81 84 GLU A N 1
ATOM 710 C CA . GLU A 1 84 ? -5.630 16.376 -3.682 1.00 91.81 84 GLU A CA 1
ATOM 711 C C . GLU A 1 84 ? -7.124 16.387 -4.036 1.00 91.81 84 GLU A C 1
ATOM 713 O O . GLU A 1 84 ? -7.789 17.409 -3.907 1.00 91.81 84 GLU A O 1
ATOM 718 N N . LYS A 1 85 ? -7.670 15.249 -4.478 1.00 94.69 85 LYS A N 1
ATOM 719 C CA . LYS A 1 85 ? -9.073 15.121 -4.870 1.00 94.69 85 LYS A CA 1
ATOM 720 C C . LYS A 1 85 ? -9.954 14.997 -3.629 1.00 94.69 85 LYS A C 1
ATOM 722 O O . LYS A 1 85 ? -9.663 14.220 -2.724 1.00 94.69 85 LYS A O 1
ATOM 727 N N . GLU A 1 86 ? -11.087 15.688 -3.629 1.00 95.88 86 GLU A N 1
ATOM 728 C CA . GLU A 1 86 ? -12.089 15.568 -2.559 1.00 95.88 86 GLU A CA 1
ATOM 729 C C . GLU A 1 86 ? -12.868 14.249 -2.621 1.00 95.88 86 GLU A C 1
ATOM 731 O O . GLU A 1 86 ? -13.440 13.814 -1.622 1.00 95.88 86 GLU A O 1
ATOM 736 N N . SER A 1 87 ? -12.886 13.594 -3.784 1.00 97.00 87 SER A N 1
ATOM 737 C CA . SER A 1 87 ? -13.563 12.318 -3.990 1.00 97.00 87 SER A CA 1
ATOM 738 C C . SER A 1 87 ? -12.890 11.468 -5.063 1.00 97.00 87 SER A C 1
ATOM 740 O O . SER A 1 87 ? -12.156 11.971 -5.919 1.00 97.00 87 SER A O 1
ATOM 742 N N . VAL A 1 88 ? -13.146 10.161 -5.014 1.00 96.81 88 VAL A N 1
ATOM 743 C CA . VAL A 1 88 ? -12.729 9.202 -6.044 1.00 96.81 88 VAL A CA 1
ATOM 744 C C . VAL A 1 88 ? -13.833 8.171 -6.297 1.00 96.81 88 VAL A C 1
ATOM 746 O O . VAL A 1 88 ? -14.614 7.875 -5.388 1.00 96.81 88 VAL A O 1
ATOM 749 N N . PRO A 1 89 ? -13.907 7.578 -7.501 1.00 97.19 89 PRO A N 1
ATOM 750 C CA . PRO A 1 89 ? -14.764 6.424 -7.739 1.00 97.19 89 PRO A CA 1
ATOM 751 C C . PRO A 1 89 ? -14.379 5.250 -6.833 1.00 97.19 89 PRO A C 1
ATOM 753 O O . PRO A 1 89 ? -13.191 4.986 -6.619 1.00 97.19 89 PRO A O 1
ATOM 756 N N . SER A 1 90 ? -15.368 4.505 -6.339 1.00 96.50 90 SER A N 1
ATOM 757 C CA . SER A 1 90 ? -15.128 3.392 -5.415 1.00 96.50 90 SER A CA 1
ATOM 758 C C . SER A 1 90 ? -14.227 2.314 -6.013 1.00 96.50 90 SER A C 1
ATOM 760 O O . SER A 1 90 ? -13.319 1.847 -5.338 1.00 96.50 90 SER A O 1
ATOM 762 N N . HIS A 1 91 ? -14.385 1.978 -7.296 1.00 94.38 91 HIS A N 1
ATOM 763 C CA . HIS A 1 91 ? -13.528 0.991 -7.964 1.00 94.38 91 HIS A CA 1
ATOM 764 C C . HIS A 1 91 ? -12.040 1.394 -7.993 1.00 94.38 91 HIS A C 1
ATOM 766 O O . HIS A 1 91 ? -11.176 0.535 -7.820 1.00 94.38 91 HIS A O 1
ATOM 772 N N . ILE A 1 92 ? -11.730 2.689 -8.145 1.00 93.38 92 ILE A N 1
ATOM 773 C CA . ILE A 1 92 ? -10.351 3.202 -8.088 1.00 93.38 92 ILE A CA 1
ATOM 774 C C . ILE A 1 92 ? -9.806 3.089 -6.666 1.00 93.38 92 ILE A C 1
ATOM 776 O O . ILE A 1 92 ? -8.693 2.604 -6.467 1.00 93.38 92 ILE A O 1
ATOM 780 N N . LEU A 1 93 ? -10.598 3.490 -5.669 1.00 95.44 93 LEU A N 1
ATOM 781 C CA . LEU A 1 93 ? -10.220 3.357 -4.264 1.00 95.44 93 LEU A CA 1
ATOM 782 C C . LEU A 1 93 ? -9.919 1.895 -3.916 1.00 95.44 93 LEU A C 1
ATOM 784 O O . LEU A 1 93 ? -8.846 1.608 -3.392 1.00 95.44 93 LEU A O 1
ATOM 788 N N . LEU A 1 94 ? -10.826 0.976 -4.256 1.00 94.62 94 LEU A N 1
ATOM 789 C CA . LEU A 1 94 ? -10.675 -0.458 -4.004 1.00 94.62 94 LEU A CA 1
ATOM 790 C C . LEU A 1 94 ? -9.437 -1.035 -4.706 1.00 94.62 94 LEU A C 1
ATOM 792 O O . LEU A 1 94 ? -8.744 -1.873 -4.137 1.00 94.62 94 LEU A O 1
ATOM 796 N N . SER A 1 95 ? -9.123 -0.573 -5.921 1.00 92.69 95 SER A N 1
ATOM 797 C CA . SER A 1 95 ? -7.888 -0.951 -6.618 1.00 92.69 95 SER A CA 1
ATOM 798 C C . SER A 1 95 ? -6.645 -0.516 -5.833 1.00 92.69 95 SER A C 1
ATOM 800 O O . SER A 1 95 ? -5.775 -1.338 -5.544 1.00 92.69 95 SER A O 1
ATOM 802 N N . LYS A 1 96 ? -6.602 0.748 -5.395 1.00 93.62 96 LYS A N 1
ATOM 803 C CA . LYS A 1 96 ? -5.481 1.300 -4.622 1.00 93.62 96 LYS A CA 1
ATOM 804 C C . LYS A 1 96 ? -5.311 0.640 -3.255 1.00 93.62 96 LYS A C 1
ATOM 806 O O . LYS A 1 96 ? -4.177 0.479 -2.809 1.00 93.62 96 LYS A O 1
ATOM 811 N N . LEU A 1 97 ? -6.397 0.226 -2.595 1.00 92.81 97 LEU A N 1
ATOM 812 C CA . LEU A 1 97 ? -6.313 -0.438 -1.289 1.00 92.81 97 LEU A CA 1
ATOM 813 C C . LEU A 1 97 ? -5.545 -1.765 -1.332 1.00 92.81 97 LEU A C 1
ATOM 815 O O . LEU A 1 97 ? -4.901 -2.125 -0.348 1.00 92.81 97 LEU A O 1
ATOM 819 N N . LYS A 1 98 ? -5.514 -2.449 -2.483 1.00 90.75 98 LYS A N 1
ATOM 820 C CA . LYS A 1 98 ? -4.742 -3.691 -2.665 1.00 90.75 98 LYS A CA 1
ATOM 821 C C . LYS A 1 98 ? -3.233 -3.495 -2.478 1.00 90.75 98 LYS A C 1
ATOM 823 O O . LYS A 1 98 ? -2.530 -4.459 -2.182 1.00 90.75 98 LYS A O 1
ATOM 828 N N . LEU A 1 99 ? -2.737 -2.260 -2.597 1.00 91.31 99 LEU A N 1
ATOM 829 C CA . LEU A 1 99 ? -1.332 -1.900 -2.379 1.00 91.31 99 LEU A CA 1
ATOM 830 C C . LEU A 1 99 ? -0.972 -1.706 -0.896 1.00 91.31 99 LEU A C 1
ATOM 832 O O . LEU A 1 99 ? 0.155 -1.321 -0.579 1.00 91.31 99 LEU A O 1
ATOM 836 N N . PHE A 1 100 ? -1.894 -1.982 0.027 1.00 87.94 100 PHE A N 1
ATOM 837 C CA . PHE A 1 100 ? -1.685 -1.875 1.469 1.00 87.94 100 PHE A CA 1
ATOM 838 C C . PHE A 1 100 ? -1.750 -3.259 2.135 1.00 87.94 100 PHE A C 1
ATOM 840 O O . PHE A 1 100 ? -2.770 -3.645 2.698 1.00 87.94 100 PHE A O 1
ATOM 847 N N . PRO A 1 101 ? -0.654 -4.043 2.101 1.00 71.62 101 PRO A N 1
ATOM 848 C CA . PRO A 1 101 ? -0.655 -5.444 2.539 1.00 71.62 101 PRO A CA 1
ATOM 849 C C . PRO A 1 101 ? -0.704 -5.621 4.064 1.00 71.62 101 PRO A C 1
ATOM 851 O O . PRO A 1 101 ? -0.902 -6.732 4.559 1.00 71.62 101 PRO A O 1
ATOM 854 N N . TYR A 1 102 ? -0.461 -4.550 4.817 1.00 72.44 102 TYR A N 1
ATOM 855 C CA . TYR A 1 102 ? -0.406 -4.551 6.277 1.00 72.44 102 TYR A CA 1
ATOM 856 C C . TYR A 1 102 ? -1.650 -3.896 6.869 1.00 72.44 102 TYR A C 1
ATOM 858 O O . TYR A 1 102 ? -2.401 -3.232 6.169 1.00 72.44 102 TYR A O 1
ATOM 866 N N . TYR A 1 103 ? -1.874 -4.081 8.172 1.00 74.44 103 TYR A N 1
ATOM 867 C CA . TYR A 1 103 ? -2.995 -3.449 8.876 1.00 74.44 103 TYR A CA 1
ATOM 868 C C . TYR A 1 103 ? -4.348 -3.617 8.157 1.00 74.44 103 TYR A C 1
ATOM 870 O O . TYR A 1 103 ? -5.106 -2.659 8.024 1.00 74.44 103 TYR A O 1
ATOM 878 N N . LYS A 1 104 ? -4.635 -4.846 7.698 1.00 78.12 104 LYS A N 1
ATOM 879 C CA . LYS A 1 104 ? -5.814 -5.171 6.877 1.00 78.12 104 LYS A CA 1
ATOM 880 C C . LYS A 1 104 ? -7.133 -4.664 7.445 1.00 78.12 104 LYS A C 1
ATOM 882 O O . LYS A 1 104 ? -8.016 -4.318 6.683 1.00 78.12 104 LYS A O 1
ATOM 887 N N . TYR A 1 105 ? -7.244 -4.534 8.763 1.00 79.94 105 TYR A N 1
ATOM 888 C CA . TYR A 1 105 ? -8.423 -3.951 9.392 1.00 79.94 105 TYR A CA 1
ATOM 889 C C . TYR A 1 105 ? -8.771 -2.551 8.845 1.00 79.94 105 TYR A C 1
ATOM 891 O O . TYR A 1 105 ? -9.952 -2.234 8.788 1.00 79.94 105 TYR A O 1
ATOM 899 N N . TYR A 1 106 ? -7.807 -1.715 8.421 1.00 85.00 106 TYR A N 1
ATOM 900 C CA . TYR A 1 106 ? -8.136 -0.433 7.782 1.00 85.00 106 TYR A CA 1
ATOM 901 C C . TYR A 1 106 ? -8.795 -0.673 6.427 1.00 85.00 106 TYR A C 1
ATOM 903 O O . TYR A 1 106 ? -9.864 -0.134 6.160 1.00 85.00 106 TYR A O 1
ATOM 911 N N . THR A 1 107 ? -8.156 -1.476 5.574 1.00 88.06 107 THR A N 1
ATOM 912 C CA . THR A 1 107 ? -8.614 -1.700 4.201 1.00 88.06 107 THR A CA 1
ATOM 913 C C . THR A 1 107 ? -9.925 -2.477 4.171 1.00 88.06 107 THR A C 1
ATOM 915 O O . THR A 1 107 ? -10.851 -2.045 3.502 1.00 88.06 107 THR A O 1
ATOM 918 N N . GLU A 1 108 ? -10.052 -3.539 4.967 1.00 88.19 108 GLU A N 1
ATOM 919 C CA . GLU A 1 108 ? -11.260 -4.364 5.084 1.00 88.19 108 GLU A CA 1
ATOM 920 C C . GLU A 1 108 ? -12.449 -3.550 5.612 1.00 88.19 108 GLU A C 1
ATOM 922 O O . GLU A 1 108 ? -13.549 -3.665 5.082 1.00 88.19 108 GLU A O 1
ATOM 927 N N . THR A 1 109 ? -12.237 -2.665 6.596 1.00 88.12 109 THR A N 1
ATOM 928 C CA . THR A 1 109 ? -13.319 -1.797 7.099 1.00 88.12 109 THR A CA 1
ATOM 929 C C . THR A 1 109 ? -13.771 -0.793 6.037 1.00 88.12 109 THR A C 1
ATOM 931 O O . THR A 1 109 ? -14.967 -0.544 5.895 1.00 88.12 109 THR A O 1
ATOM 934 N N . ILE A 1 110 ? -12.840 -0.227 5.259 1.00 93.44 110 ILE A N 1
ATOM 935 C CA . ILE A 1 110 ? -13.185 0.678 4.153 1.00 93.44 110 ILE A CA 1
ATOM 936 C C . ILE A 1 110 ? -13.938 -0.075 3.045 1.00 93.44 110 ILE A C 1
ATOM 938 O O . ILE A 1 110 ? -14.946 0.420 2.542 1.00 93.44 110 ILE A O 1
ATOM 942 N N . GLU A 1 111 ? -13.471 -1.267 2.669 1.00 94.31 111 GLU A N 1
ATOM 943 C CA . GLU A 1 111 ? -14.116 -2.134 1.676 1.00 94.31 111 GLU A CA 1
ATOM 944 C C . GLU A 1 111 ? -15.544 -2.497 2.096 1.00 94.31 111 GLU A C 1
ATOM 946 O O . GLU A 1 111 ? -16.482 -2.344 1.309 1.00 94.31 111 GLU A O 1
ATOM 951 N N . GLN A 1 112 ? -15.720 -2.903 3.356 1.00 94.00 112 GLN A N 1
ATOM 952 C CA . GLN A 1 112 ? -17.021 -3.210 3.940 1.00 94.00 112 GLN A CA 1
ATOM 953 C C . GLN A 1 112 ? -17.939 -1.985 3.923 1.00 94.00 112 GLN A C 1
ATOM 955 O O . GLN A 1 112 ? -19.061 -2.080 3.433 1.00 94.00 112 GLN A O 1
ATOM 960 N N . TYR A 1 113 ? -17.452 -0.821 4.361 1.00 94.38 113 TYR A N 1
ATOM 961 C CA . TYR A 1 113 ? -18.221 0.423 4.343 1.00 94.38 113 TYR A CA 1
ATOM 962 C C . TYR A 1 113 ? -18.723 0.777 2.934 1.00 94.38 113 TYR A C 1
ATOM 964 O O . TYR A 1 113 ? -19.892 1.124 2.758 1.00 94.38 113 TYR A O 1
ATOM 972 N N . ILE A 1 114 ? -17.868 0.654 1.916 1.00 95.75 114 ILE A N 1
ATOM 973 C CA . ILE A 1 114 ? -18.242 0.911 0.517 1.00 95.75 114 ILE A CA 1
ATOM 974 C C . ILE A 1 114 ? -19.300 -0.083 0.041 1.00 95.75 114 ILE A C 1
ATOM 976 O O . ILE A 1 114 ? -20.272 0.326 -0.598 1.00 95.75 114 ILE A O 1
ATOM 980 N N . SER A 1 115 ? -19.114 -1.369 0.351 1.00 95.25 115 SER A N 1
ATOM 981 C CA . SER A 1 115 ? -20.021 -2.438 -0.065 1.00 95.25 115 SER A CA 1
ATOM 982 C C . SER A 1 115 ? -21.394 -2.316 0.593 1.00 95.25 115 SER A C 1
ATOM 984 O O . SER A 1 115 ? -22.407 -2.400 -0.093 1.00 95.25 115 SER A O 1
ATOM 986 N N . GLU A 1 116 ? -21.451 -2.108 1.907 1.00 96.06 116 GLU A N 1
ATOM 987 C CA . GLU A 1 116 ? -22.705 -2.018 2.665 1.00 96.06 116 GLU A CA 1
ATOM 988 C C . GLU A 1 116 ? -23.547 -0.811 2.244 1.00 96.06 116 GLU A C 1
ATOM 990 O O . GLU A 1 116 ? -24.775 -0.885 2.210 1.00 96.06 116 GLU A O 1
ATOM 995 N N . ASN A 1 117 ? -22.889 0.288 1.871 1.00 94.69 117 ASN A N 1
ATOM 996 C CA . ASN A 1 117 ? -23.550 1.522 1.453 1.00 94.69 117 ASN A CA 1
ATOM 997 C C . ASN A 1 117 ? -23.704 1.646 -0.076 1.00 94.69 117 ASN A C 1
ATOM 999 O O . ASN A 1 117 ? -24.211 2.661 -0.549 1.00 94.69 117 ASN A O 1
ATOM 1003 N N . ASN A 1 118 ? -23.280 0.639 -0.855 1.00 94.69 118 ASN A N 1
ATOM 1004 C CA . ASN A 1 118 ? -23.297 0.637 -2.326 1.00 94.69 118 ASN A CA 1
ATOM 1005 C C . ASN A 1 118 ? -22.717 1.923 -2.951 1.00 94.69 118 ASN A C 1
ATOM 1007 O O . ASN A 1 118 ? -23.269 2.486 -3.901 1.00 94.69 118 ASN A O 1
ATOM 1011 N N . LEU A 1 119 ? -21.605 2.421 -2.401 1.00 94.75 119 LEU A N 1
ATOM 1012 C CA . LEU A 1 119 ? -21.033 3.698 -2.826 1.00 94.75 119 LEU A CA 1
ATOM 1013 C C . LEU A 1 119 ? -20.371 3.578 -4.204 1.00 94.75 119 LEU A C 1
ATOM 1015 O O . LEU A 1 119 ? -19.453 2.782 -4.406 1.00 94.75 119 LEU A O 1
ATOM 1019 N N . LEU A 1 120 ? -20.788 4.425 -5.146 1.00 95.88 120 LEU A N 1
ATOM 1020 C CA . LEU A 1 120 ? -20.131 4.572 -6.454 1.00 95.88 120 LEU A CA 1
ATOM 1021 C C . LEU A 1 120 ? -19.001 5.609 -6.420 1.00 95.88 120 LEU A C 1
ATOM 1023 O O . LEU A 1 120 ? -17.992 5.463 -7.109 1.00 95.88 120 LEU A O 1
ATOM 1027 N N . ILE A 1 121 ? -19.169 6.645 -5.599 1.00 97.06 121 ILE A N 1
ATOM 1028 C CA . ILE A 1 121 ? -18.202 7.717 -5.360 1.00 97.06 121 ILE A CA 1
ATOM 1029 C C . ILE A 1 121 ? -17.983 7.802 -3.855 1.00 97.06 121 ILE A C 1
ATOM 1031 O O . ILE A 1 121 ? -18.933 7.740 -3.076 1.00 97.06 121 ILE A O 1
ATOM 1035 N N . VAL A 1 122 ? -16.726 7.942 -3.454 1.00 97.19 122 VAL A N 1
ATOM 1036 C CA . VAL A 1 122 ? -16.317 8.005 -2.055 1.00 97.19 122 VAL A CA 1
ATOM 1037 C C . VAL A 1 122 ? -15.673 9.359 -1.794 1.00 97.19 122 VAL A C 1
ATOM 1039 O O . VAL A 1 122 ? -14.764 9.759 -2.520 1.00 97.19 122 VAL A O 1
ATOM 1042 N N . MET A 1 123 ? -16.139 10.058 -0.758 1.00 97.38 123 MET A N 1
ATOM 1043 C CA . MET A 1 123 ? -15.572 11.333 -0.314 1.00 97.38 123 MET A CA 1
ATOM 1044 C C . MET A 1 123 ? -14.359 11.097 0.588 1.00 97.38 123 MET A C 1
ATOM 1046 O O . MET A 1 123 ? -14.384 10.219 1.454 1.00 97.38 123 MET A O 1
ATOM 1050 N N . SER A 1 124 ? -13.319 11.919 0.437 1.00 96.00 124 SER A N 1
ATOM 1051 C CA . SER A 1 124 ? -12.124 11.850 1.283 1.00 96.00 124 SER A CA 1
ATOM 1052 C C . SER A 1 124 ? -12.448 12.094 2.756 1.00 96.00 124 SER A C 1
ATOM 1054 O O . SER A 1 124 ? -11.792 11.499 3.606 1.00 96.00 124 SER A O 1
ATOM 1056 N N . SER A 1 125 ? -13.431 12.948 3.057 1.00 94.88 125 SER A N 1
ATOM 1057 C CA . SER A 1 125 ? -13.867 13.242 4.427 1.00 94.88 125 SER A CA 1
ATOM 1058 C C . SER A 1 125 ? -14.455 12.010 5.115 1.00 94.88 125 SER A C 1
ATOM 1060 O O . SER A 1 125 ? -14.055 11.686 6.224 1.00 94.88 125 SER A O 1
ATOM 1062 N N . HIS A 1 126 ? -15.315 11.250 4.430 1.00 94.56 126 HIS A N 1
ATOM 1063 C CA . HIS A 1 126 ? -15.908 10.035 5.000 1.00 94.56 126 HIS A CA 1
ATOM 1064 C C . HIS A 1 126 ? -14.851 8.972 5.325 1.00 94.56 126 HIS A C 1
ATOM 1066 O O . HIS A 1 126 ? -14.943 8.298 6.348 1.00 94.56 126 HIS A O 1
ATOM 1072 N N . ILE A 1 127 ? -13.829 8.828 4.474 1.00 94.69 127 ILE A N 1
ATOM 1073 C CA . ILE A 1 127 ? -12.720 7.907 4.752 1.00 94.69 127 ILE A CA 1
ATOM 1074 C C . ILE A 1 127 ? -11.851 8.413 5.899 1.00 94.69 127 ILE A C 1
ATOM 1076 O O . ILE A 1 127 ? -11.396 7.611 6.707 1.00 94.69 127 ILE A O 1
ATOM 1080 N N . GLU A 1 128 ? -11.626 9.720 6.006 1.00 92.44 128 GLU A N 1
ATOM 1081 C CA . GLU A 1 128 ? -10.910 10.304 7.139 1.00 92.44 128 GLU A CA 1
ATOM 1082 C C . GLU A 1 128 ? -11.635 10.046 8.465 1.00 92.44 128 GLU A C 1
ATOM 1084 O O . GLU A 1 128 ? -11.015 9.536 9.400 1.00 92.44 128 GLU A O 1
ATOM 1089 N N . ASP A 1 129 ? -12.946 10.284 8.517 1.00 92.38 129 ASP A N 1
ATOM 1090 C CA . ASP A 1 129 ? -13.772 10.002 9.694 1.00 92.38 129 ASP A CA 1
ATOM 1091 C C . ASP A 1 129 ? -13.732 8.514 10.061 1.00 92.38 129 ASP A C 1
ATOM 1093 O O . ASP A 1 129 ? -13.535 8.156 11.225 1.00 92.38 129 ASP A O 1
ATOM 1097 N N . LEU A 1 130 ? -13.845 7.632 9.064 1.00 92.56 130 LEU A N 1
ATOM 1098 C CA . LEU A 1 130 ? -13.775 6.187 9.264 1.00 92.56 130 LEU A CA 1
ATOM 1099 C C . LEU A 1 130 ? -12.402 5.753 9.800 1.00 92.56 130 LEU A C 1
ATOM 1101 O O . LEU A 1 130 ? -12.319 4.986 10.759 1.00 92.56 130 LEU A O 1
ATOM 1105 N N . LEU A 1 131 ? -11.312 6.274 9.232 1.00 89.62 131 LEU A N 1
ATOM 1106 C CA . LEU A 1 131 ? -9.949 6.008 9.701 1.00 89.62 131 LEU A CA 1
ATOM 1107 C C . LEU A 1 131 ? -9.728 6.508 11.136 1.00 89.62 131 LEU A C 1
ATOM 1109 O O . LEU A 1 131 ? -9.033 5.844 11.911 1.00 89.62 131 LEU A O 1
ATOM 1113 N N . HIS A 1 132 ? -10.319 7.646 11.507 1.00 86.69 132 HIS A N 1
ATOM 1114 C CA . HIS A 1 132 ? -10.285 8.155 12.877 1.00 86.69 132 HIS A CA 1
ATOM 1115 C C . HIS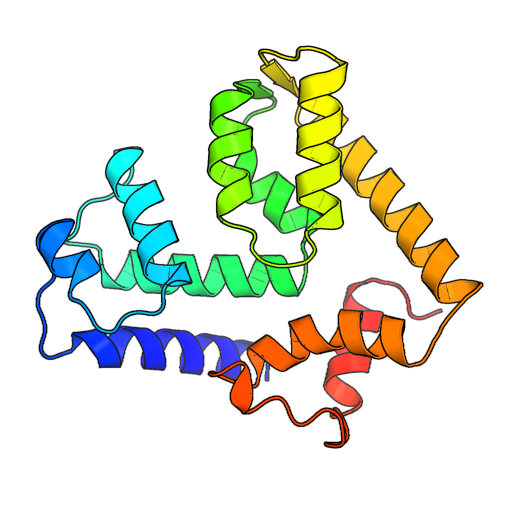 A 1 132 ? -11.030 7.240 13.847 1.00 86.69 132 HIS A C 1
ATOM 1117 O O . HIS A 1 132 ? -10.476 6.891 14.888 1.00 86.69 132 HIS A O 1
ATOM 1123 N N . GLN A 1 133 ? -12.235 6.790 13.492 1.00 85.50 133 GLN A N 1
ATOM 1124 C CA . GLN A 1 133 ? -13.003 5.847 14.310 1.00 85.50 133 GLN A CA 1
ATOM 1125 C C . GLN A 1 133 ? -12.247 4.528 14.510 1.00 85.50 133 GLN A C 1
ATOM 1127 O O . GLN A 1 133 ? -12.141 4.039 15.636 1.00 85.50 133 GLN A O 1
ATOM 1132 N N . ILE A 1 134 ? -11.654 3.988 13.440 1.00 81.56 134 ILE A N 1
ATOM 1133 C CA . ILE A 1 134 ? -10.823 2.780 13.501 1.00 81.56 134 ILE A CA 1
ATOM 1134 C C . ILE A 1 134 ? -9.650 2.980 14.471 1.00 81.56 134 ILE A C 1
ATOM 1136 O O . ILE A 1 134 ? -9.411 2.123 15.322 1.00 81.56 134 ILE A O 1
ATOM 1140 N N . ASN A 1 135 ? -8.941 4.110 14.380 1.00 78.19 135 ASN A N 1
ATOM 1141 C CA . ASN A 1 135 ? -7.839 4.430 15.288 1.00 78.19 135 ASN A CA 1
ATOM 1142 C C . ASN A 1 135 ? -8.282 4.493 16.748 1.00 78.19 135 ASN A C 1
ATOM 1144 O O . ASN A 1 135 ? -7.628 3.884 17.591 1.00 78.19 135 ASN A O 1
ATOM 1148 N N . THR A 1 136 ? -9.384 5.179 17.049 1.00 76.88 136 THR A N 1
ATOM 1149 C CA . THR A 1 136 ? -9.906 5.275 18.418 1.00 76.88 136 THR A CA 1
ATOM 1150 C C . THR A 1 136 ? -10.201 3.889 18.985 1.00 76.88 136 THR A C 1
ATOM 1152 O O . THR A 1 136 ? -9.701 3.541 20.052 1.00 76.88 136 THR A O 1
ATOM 1155 N N . VAL A 1 137 ? -10.902 3.043 18.224 1.00 75.25 137 VAL A N 1
ATOM 1156 C CA . VAL A 1 137 ? -11.211 1.666 18.638 1.00 75.25 137 VAL A CA 1
ATOM 1157 C C . VAL A 1 137 ? -9.941 0.834 18.841 1.00 75.25 137 VAL A C 1
ATOM 1159 O O . VAL A 1 137 ? -9.886 -0.011 19.735 1.00 75.25 137 VAL A O 1
ATOM 1162 N N . LEU A 1 138 ? -8.904 1.030 18.023 1.00 71.81 138 LEU A N 1
ATOM 1163 C CA . LEU A 1 138 ? -7.626 0.333 18.191 1.00 71.81 138 LEU A CA 1
ATOM 1164 C C . LEU A 1 138 ? -6.892 0.775 19.444 1.00 71.81 138 LEU A C 1
ATOM 1166 O O . LEU A 1 138 ? -6.381 -0.084 20.159 1.00 71.81 138 LEU A O 1
ATOM 1170 N N . ILE A 1 139 ? -6.849 2.079 19.707 1.00 68.50 139 ILE A N 1
ATOM 1171 C CA . ILE A 1 139 ? -6.236 2.639 20.911 1.00 68.50 139 ILE A CA 1
ATOM 1172 C C . ILE A 1 139 ? -6.948 2.075 22.136 1.00 68.50 139 ILE A C 1
ATOM 1174 O O . ILE A 1 139 ? -6.295 1.459 22.969 1.00 68.50 139 ILE A O 1
ATOM 1178 N N . GLU A 1 140 ? -8.278 2.143 22.190 1.00 66.50 140 GLU A N 1
ATOM 1179 C CA . GLU A 1 140 ? -9.063 1.589 23.297 1.00 66.50 140 GLU A CA 1
ATOM 1180 C C . GLU A 1 140 ? -8.828 0.083 23.483 1.00 66.50 140 GLU A C 1
ATOM 1182 O O . GLU A 1 140 ? -8.702 -0.403 24.609 1.00 66.50 140 GLU A O 1
ATOM 1187 N N . LYS A 1 141 ? -8.745 -0.683 22.386 1.00 64.19 141 LYS A N 1
ATOM 1188 C CA . LYS A 1 141 ? -8.457 -2.126 22.434 1.00 64.19 141 LYS A CA 1
ATOM 1189 C C . LYS A 1 141 ? -7.046 -2.431 22.922 1.00 64.19 141 LYS A C 1
ATOM 1191 O O . LYS A 1 141 ? -6.851 -3.478 23.544 1.00 64.19 141 LYS A O 1
ATOM 1196 N N . LEU A 1 142 ? -6.075 -1.581 22.597 1.00 63.22 142 LEU A N 1
ATOM 1197 C CA . LEU A 1 142 ? -4.713 -1.693 23.099 1.00 63.22 142 LEU A CA 1
ATOM 1198 C C . LEU A 1 142 ? -4.699 -1.310 24.583 1.00 63.22 142 LEU A C 1
ATOM 1200 O O . LEU A 1 142 ? -4.373 -2.148 25.411 1.00 63.22 142 LEU A O 1
ATOM 1204 N N . GLU A 1 143 ? -5.163 -0.125 24.957 1.00 63.03 143 GLU A N 1
ATOM 1205 C CA . GLU A 1 143 ? -5.144 0.356 26.343 1.00 63.03 143 GLU A CA 1
ATOM 1206 C C . GLU A 1 143 ? -5.860 -0.580 27.328 1.00 63.03 143 GLU A C 1
ATOM 1208 O O . GLU A 1 143 ? -5.328 -0.867 28.399 1.00 63.03 143 GLU A O 1
ATOM 1213 N N . ASN A 1 144 ? -7.028 -1.113 26.962 1.00 58.00 144 ASN A N 1
ATOM 1214 C CA . ASN A 1 144 ? -7.854 -1.898 27.885 1.00 58.00 144 ASN A CA 1
ATOM 1215 C C . ASN A 1 144 ? -7.592 -3.409 27.834 1.00 58.00 144 ASN A C 1
ATOM 1217 O O . ASN A 1 144 ? -8.067 -4.148 28.696 1.00 58.00 144 ASN A O 1
ATOM 1221 N N . ASN A 1 145 ? -6.906 -3.907 26.800 1.00 55.84 145 ASN A N 1
ATOM 1222 C CA . ASN A 1 145 ? -6.748 -5.347 26.592 1.00 55.84 145 ASN A CA 1
ATOM 1223 C C . ASN A 1 145 ? -5.473 -5.682 25.796 1.00 55.84 145 ASN A C 1
ATOM 1225 O O . ASN A 1 145 ? -5.506 -6.427 24.800 1.00 55.84 145 ASN A O 1
ATOM 1229 N N . ILE A 1 146 ? -4.349 -5.100 26.240 1.00 54.59 146 ILE A N 1
ATOM 1230 C CA . ILE A 1 146 ? -2.994 -5.424 25.786 1.00 54.59 146 ILE A CA 1
ATOM 1231 C C . ILE A 1 146 ? -2.721 -6.895 26.101 1.00 54.59 146 ILE A C 1
ATOM 1233 O O . ILE A 1 146 ? -2.506 -7.305 27.238 1.00 54.59 146 ILE A O 1
ATOM 1237 N N . THR A 1 147 ? -2.707 -7.708 25.052 1.00 55.19 147 THR A N 1
ATOM 1238 C CA . THR A 1 147 ? -2.042 -9.005 25.094 1.00 55.19 147 THR A CA 1
ATOM 1239 C C . THR A 1 147 ? -0.671 -8.849 24.455 1.00 55.19 147 THR A C 1
ATOM 1241 O O . THR A 1 147 ? -0.490 -8.072 23.510 1.00 55.19 147 THR A O 1
ATOM 1244 N N . THR A 1 148 ? 0.308 -9.614 24.938 1.00 49.78 148 THR A N 1
ATOM 1245 C CA . THR A 1 148 ? 1.651 -9.674 24.343 1.00 49.78 148 THR A CA 1
ATOM 1246 C C . THR A 1 148 ? 1.582 -9.971 22.843 1.00 49.78 148 THR A C 1
ATOM 1248 O O . THR A 1 148 ? 2.378 -9.446 22.077 1.00 49.78 148 THR A O 1
ATOM 1251 N N . GLU A 1 149 ? 0.592 -10.748 22.406 1.00 49.62 149 GLU A N 1
ATOM 1252 C CA . GLU A 1 149 ? 0.344 -11.090 21.005 1.00 49.62 149 GLU A CA 1
ATOM 1253 C C . GLU A 1 149 ? -0.157 -9.907 20.158 1.00 49.62 149 GLU A C 1
ATOM 1255 O O . GLU A 1 149 ? 0.293 -9.734 19.029 1.00 49.62 149 GLU A O 1
ATOM 1260 N N . LYS A 1 150 ? -1.017 -9.028 20.695 1.00 51.34 150 LYS A N 1
ATOM 1261 C CA . LYS A 1 150 ? -1.472 -7.811 19.992 1.00 51.34 150 LYS A CA 1
ATOM 1262 C C . LYS A 1 150 ? -0.362 -6.773 19.862 1.00 51.34 150 LYS A C 1
ATOM 1264 O O . LYS A 1 150 ? -0.187 -6.204 18.787 1.00 51.34 150 LYS A O 1
ATOM 1269 N N . ILE A 1 151 ? 0.418 -6.577 20.928 1.00 55.16 151 ILE A N 1
ATOM 1270 C CA . ILE A 1 151 ? 1.638 -5.758 20.897 1.00 55.16 151 ILE A CA 1
ATOM 1271 C C . ILE A 1 151 ? 2.609 -6.335 19.863 1.00 55.16 151 ILE A C 1
ATOM 1273 O O . ILE A 1 151 ? 3.069 -5.609 18.983 1.00 55.16 151 ILE A O 1
ATOM 1277 N N . LYS A 1 152 ? 2.862 -7.650 19.904 1.00 52.28 152 LYS A N 1
ATOM 1278 C CA . LYS A 1 152 ? 3.705 -8.334 18.918 1.00 52.28 152 LYS A CA 1
ATOM 1279 C C . LYS A 1 152 ? 3.181 -8.113 17.502 1.00 52.28 152 LYS A C 1
ATOM 1281 O O . LYS A 1 152 ? 3.947 -7.638 16.688 1.00 52.28 152 LYS A O 1
ATOM 1286 N N . ASN A 1 153 ? 1.904 -8.331 17.198 1.00 53.06 153 ASN A N 1
ATOM 1287 C CA . ASN A 1 153 ? 1.350 -8.138 15.849 1.00 53.06 153 ASN A CA 1
ATOM 1288 C C . ASN A 1 153 ? 1.426 -6.691 15.346 1.00 53.06 153 ASN A C 1
ATOM 1290 O O . ASN A 1 153 ? 1.668 -6.460 14.161 1.00 53.06 153 ASN A O 1
ATOM 1294 N N . PHE A 1 154 ? 1.272 -5.716 16.240 1.00 59.66 154 PHE A N 1
ATOM 1295 C CA . PHE A 1 154 ? 1.413 -4.304 15.908 1.00 59.66 154 PHE A CA 1
ATOM 1296 C C . PHE A 1 154 ? 2.870 -3.927 15.598 1.00 59.66 154 PHE A C 1
ATOM 1298 O O . PHE A 1 154 ? 3.145 -3.297 14.574 1.00 59.66 154 PHE A O 1
ATOM 1305 N N . PHE A 1 155 ? 3.816 -4.388 16.423 1.00 62.50 155 PHE A N 1
ATOM 1306 C CA . PHE A 1 155 ? 5.248 -4.153 16.221 1.00 62.50 155 PHE A CA 1
ATOM 1307 C C . PHE A 1 155 ? 5.880 -5.078 15.177 1.00 62.50 155 PHE A C 1
ATOM 1309 O O . PHE A 1 155 ? 6.895 -4.710 14.602 1.00 62.50 155 PHE A O 1
ATOM 1316 N N . ILE A 1 156 ? 5.274 -6.222 14.849 1.00 62.97 156 ILE A N 1
ATOM 1317 C CA . ILE A 1 156 ? 5.706 -7.132 13.778 1.00 62.97 156 ILE A CA 1
ATOM 1318 C C . ILE A 1 156 ? 5.707 -6.409 12.441 1.00 62.97 156 ILE A C 1
ATOM 1320 O O . ILE A 1 156 ? 6.625 -6.613 11.658 1.00 62.97 156 ILE A O 1
ATOM 1324 N N . GLN A 1 157 ? 4.731 -5.539 12.181 1.00 61.19 157 GLN A N 1
ATOM 1325 C CA . GLN A 1 157 ? 4.709 -4.778 10.930 1.00 61.19 157 GLN A CA 1
ATOM 1326 C C . GLN A 1 157 ? 5.885 -3.797 10.853 1.00 61.19 157 GLN A C 1
ATOM 1328 O O . GLN A 1 157 ? 6.517 -3.668 9.809 1.00 61.19 157 GLN A O 1
ATOM 1333 N N . VAL A 1 158 ? 6.260 -3.193 11.984 1.00 63.31 158 VAL A N 1
ATOM 1334 C CA . VAL A 1 158 ? 7.464 -2.358 12.090 1.00 63.31 158 VAL A CA 1
ATOM 1335 C C . VAL A 1 158 ? 8.738 -3.213 11.992 1.00 63.31 158 VAL A C 1
ATOM 1337 O O . VAL A 1 158 ? 9.690 -2.827 11.321 1.00 63.31 158 VAL A O 1
ATOM 1340 N N . LEU A 1 159 ? 8.758 -4.416 12.573 1.00 60.69 159 LEU A N 1
ATOM 1341 C CA . LEU A 1 159 ? 9.867 -5.371 12.456 1.00 60.69 159 LEU A CA 1
ATOM 1342 C C . LEU A 1 159 ? 10.026 -5.917 11.034 1.00 60.69 159 LEU A C 1
ATOM 1344 O O . LEU A 1 159 ? 11.152 -6.157 10.607 1.00 60.69 159 LEU A O 1
ATOM 1348 N N . LYS A 1 160 ? 8.943 -6.051 10.263 1.00 62.41 160 LYS A N 1
ATOM 1349 C CA . LYS A 1 160 ? 8.989 -6.377 8.828 1.00 62.41 160 LYS A CA 1
ATOM 1350 C C . LYS A 1 160 ? 9.713 -5.309 8.002 1.00 62.41 160 LYS A C 1
ATOM 1352 O O . LYS A 1 160 ? 10.116 -5.602 6.884 1.00 62.41 160 LYS A O 1
ATOM 1357 N N . LEU A 1 161 ? 9.908 -4.095 8.528 1.00 63.47 161 LEU A N 1
ATOM 1358 C CA . LEU A 1 161 ? 10.800 -3.102 7.914 1.00 63.47 161 LEU A CA 1
ATOM 1359 C C . LEU A 1 161 ? 12.278 -3.352 8.226 1.00 63.47 161 LEU A C 1
ATOM 1361 O O . LEU A 1 161 ? 13.131 -2.837 7.520 1.00 63.47 161 LEU A O 1
ATOM 1365 N N . LYS A 1 162 ? 12.596 -4.098 9.288 1.00 58.84 162 LYS A N 1
ATOM 1366 C CA . LYS A 1 162 ? 13.971 -4.494 9.627 1.00 58.84 162 LYS A CA 1
ATOM 1367 C C . LYS A 1 162 ? 14.389 -5.764 8.883 1.00 58.84 162 LYS A C 1
ATOM 1369 O O . LYS A 1 162 ? 15.564 -5.938 8.575 1.00 58.84 162 LYS A O 1
ATOM 1374 N N . TYR A 1 163 ? 13.442 -6.662 8.627 1.00 55.12 163 TYR A N 1
ATOM 1375 C CA . TYR A 1 163 ? 13.706 -7.980 8.059 1.00 55.12 163 TYR A CA 1
ATOM 1376 C C . TYR A 1 163 ? 13.201 -8.075 6.616 1.00 55.12 163 TYR A C 1
ATOM 1378 O O . TYR A 1 163 ? 12.014 -7.939 6.343 1.00 55.12 163 TYR A O 1
ATOM 1386 N N . THR A 1 164 ? 14.109 -8.354 5.679 1.00 50.34 164 THR A N 1
ATOM 1387 C CA . THR A 1 164 ? 13.814 -8.462 4.238 1.00 50.34 164 THR A CA 1
ATOM 1388 C C . THR A 1 164 ? 12.999 -9.715 3.873 1.00 50.34 164 THR A C 1
ATOM 1390 O O . THR A 1 164 ? 12.477 -9.803 2.765 1.00 50.34 164 THR A O 1
ATOM 1393 N N . SER A 1 165 ? 12.877 -10.682 4.791 1.00 49.00 165 SER A N 1
ATOM 1394 C CA . SER A 1 165 ? 12.161 -11.953 4.622 1.00 49.00 165 SER A CA 1
ATOM 1395 C C . SER A 1 165 ? 11.268 -12.227 5.834 1.00 49.00 165 SER A C 1
ATOM 1397 O O . SER A 1 165 ? 11.682 -12.021 6.971 1.00 49.00 165 SER A O 1
ATOM 1399 N N . GLU A 1 166 ? 10.046 -12.722 5.617 1.00 48.59 166 GLU A N 1
ATOM 1400 C CA . GLU A 1 166 ? 9.123 -13.050 6.718 1.00 48.59 166 GLU A CA 1
ATOM 1401 C C . GLU A 1 166 ? 9.650 -14.188 7.606 1.00 48.59 166 GLU A C 1
ATOM 1403 O O . GLU A 1 166 ? 9.358 -14.231 8.799 1.00 48.59 166 GLU A O 1
ATOM 1408 N N . HIS A 1 167 ? 10.496 -15.062 7.053 1.00 45.59 167 HIS A N 1
ATOM 1409 C CA . HIS A 1 167 ? 11.098 -16.189 7.768 1.00 45.59 167 HIS A CA 1
ATOM 1410 C C . HIS A 1 167 ? 12.212 -15.782 8.742 1.00 45.59 167 HIS A C 1
ATOM 1412 O O . HIS A 1 167 ? 12.607 -16.589 9.579 1.00 45.59 167 HIS A O 1
ATOM 1418 N N . THR A 1 168 ? 12.737 -14.554 8.649 1.00 42.91 168 THR A N 1
ATOM 1419 C CA . THR A 1 168 ? 13.803 -14.063 9.541 1.00 42.91 168 THR A CA 1
ATOM 1420 C C . THR A 1 168 ? 13.273 -13.278 10.740 1.00 42.91 168 THR A C 1
ATOM 1422 O O . THR A 1 168 ? 14.053 -12.827 11.580 1.00 42.91 168 THR A O 1
ATOM 1425 N N . ILE A 1 169 ? 11.949 -13.151 10.866 1.00 50.09 169 ILE A N 1
ATOM 1426 C CA . ILE A 1 169 ? 11.299 -12.510 12.008 1.00 50.09 169 ILE A CA 1
ATOM 1427 C C . ILE A 1 169 ? 11.360 -13.469 13.203 1.00 50.09 169 ILE A C 1
ATOM 1429 O O . ILE A 1 169 ? 10.445 -14.250 13.451 1.00 50.09 169 ILE A O 1
ATOM 1433 N N . ASN A 1 170 ? 12.454 -13.408 13.961 1.00 45.75 170 ASN A N 1
ATOM 1434 C CA . ASN A 1 170 ? 12.536 -14.062 15.260 1.00 45.75 170 ASN A CA 1
ATOM 1435 C C . ASN A 1 170 ? 11.826 -13.188 16.310 1.00 45.75 170 ASN A C 1
ATOM 1437 O O . ASN A 1 170 ? 12.337 -12.141 16.707 1.00 45.75 170 ASN A O 1
ATOM 1441 N N . LEU A 1 171 ? 10.645 -13.616 16.755 1.00 46.22 171 LEU A N 1
ATOM 1442 C CA . LEU A 1 171 ? 9.823 -12.910 17.748 1.00 46.22 171 LEU A CA 1
ATOM 1443 C C . LEU A 1 171 ? 10.364 -12.973 19.182 1.00 46.22 171 LEU A C 1
ATOM 1445 O O . LEU A 1 171 ? 9.820 -12.292 20.053 1.00 46.22 171 LEU A O 1
ATOM 1449 N N . ASP A 1 172 ? 11.423 -13.750 19.406 1.00 41.22 172 ASP A N 1
ATOM 1450 C CA . ASP A 1 172 ? 12.181 -13.788 20.658 1.00 41.22 172 ASP A CA 1
ATOM 1451 C C . ASP A 1 172 ? 13.360 -12.802 20.640 1.00 41.22 172 ASP A C 1
ATOM 1453 O O . ASP A 1 172 ? 13.999 -12.569 21.666 1.00 41.22 172 ASP A O 1
ATOM 1457 N N . SER A 1 173 ? 13.648 -12.176 19.489 1.00 42.50 173 SER A N 1
ATOM 1458 C CA . SER A 1 173 ? 14.632 -11.096 19.421 1.00 42.50 173 SER A CA 1
ATOM 1459 C C . SER A 1 173 ? 14.052 -9.826 20.045 1.00 42.50 173 SER A C 1
ATOM 1461 O O . SER A 1 173 ? 13.009 -9.322 19.626 1.00 42.50 173 SER A O 1
ATOM 1463 N N . SER A 1 174 ? 14.726 -9.314 21.078 1.00 41.97 174 SER A N 1
ATOM 1464 C CA . SER A 1 174 ? 14.362 -8.069 21.750 1.00 41.97 174 SER A CA 1
ATOM 1465 C C . SER A 1 174 ? 14.279 -6.945 20.720 1.00 41.97 174 SER A C 1
ATOM 1467 O O . SER A 1 174 ? 15.291 -6.543 20.137 1.00 41.97 174 SER A O 1
ATOM 1469 N N . VAL A 1 175 ? 13.065 -6.457 20.469 1.00 45.19 175 VAL A N 1
ATOM 1470 C CA . VAL A 1 175 ? 12.854 -5.254 19.665 1.00 45.19 175 VAL A CA 1
ATOM 1471 C C . VAL A 1 175 ? 13.614 -4.125 20.341 1.00 45.19 175 VAL A C 1
ATOM 1473 O O . VAL A 1 175 ? 13.459 -3.912 21.542 1.00 45.19 175 VAL A O 1
ATOM 1476 N N . ASP A 1 176 ? 14.444 -3.415 19.580 1.00 46.00 176 ASP A N 1
ATOM 1477 C CA . ASP A 1 176 ? 15.134 -2.245 20.107 1.00 46.00 176 ASP A CA 1
ATOM 1478 C C . ASP A 1 176 ? 14.077 -1.223 20.548 1.00 46.00 176 ASP A C 1
ATOM 1480 O O . ASP A 1 176 ? 13.281 -0.728 19.740 1.00 46.00 176 ASP A O 1
ATOM 1484 N N . PHE A 1 177 ? 14.046 -0.956 21.853 1.00 43.31 177 PHE A N 1
ATOM 1485 C CA . PHE A 1 177 ? 13.052 -0.112 22.509 1.00 43.31 177 PHE A CA 1
ATOM 1486 C C . PHE A 1 177 ? 13.004 1.296 21.897 1.00 43.31 177 PHE A C 1
ATOM 1488 O O . PHE A 1 177 ? 11.959 1.946 21.914 1.00 43.31 177 PHE A O 1
ATOM 1495 N N . SER A 1 178 ? 14.098 1.746 21.274 1.00 47.16 178 SER A N 1
ATOM 1496 C CA . SER A 1 178 ? 14.162 3.025 20.566 1.00 47.16 178 SER A CA 1
ATOM 1497 C C . SER A 1 178 ? 13.197 3.106 19.375 1.00 47.16 178 SER A C 1
ATOM 1499 O O . SER A 1 178 ? 12.606 4.157 19.135 1.00 47.16 178 SER A O 1
ATOM 1501 N N . ILE A 1 179 ? 12.961 2.003 18.655 1.00 47.47 179 ILE A N 1
ATOM 1502 C CA . ILE A 1 179 ? 12.046 1.957 17.502 1.00 47.47 179 ILE A CA 1
ATOM 1503 C C . ILE A 1 179 ? 10.595 2.072 17.973 1.00 47.47 179 ILE A C 1
ATOM 1505 O O . ILE A 1 179 ? 9.806 2.822 17.399 1.00 47.47 179 ILE A O 1
ATOM 1509 N N . VAL A 1 180 ? 10.268 1.360 19.051 1.00 50.97 180 VAL A N 1
ATOM 1510 C CA . VAL A 1 180 ? 8.952 1.395 19.698 1.00 50.97 180 VAL A CA 1
ATOM 1511 C C . VAL A 1 180 ? 8.664 2.789 20.254 1.00 50.97 180 VAL A C 1
ATOM 1513 O O . VAL A 1 180 ? 7.602 3.349 19.997 1.00 50.97 180 VAL A O 1
ATOM 1516 N N . THR A 1 181 ? 9.642 3.380 20.939 1.00 45.75 181 THR A N 1
ATOM 1517 C CA . THR A 1 181 ? 9.539 4.720 21.532 1.00 45.75 181 THR A CA 1
ATOM 1518 C C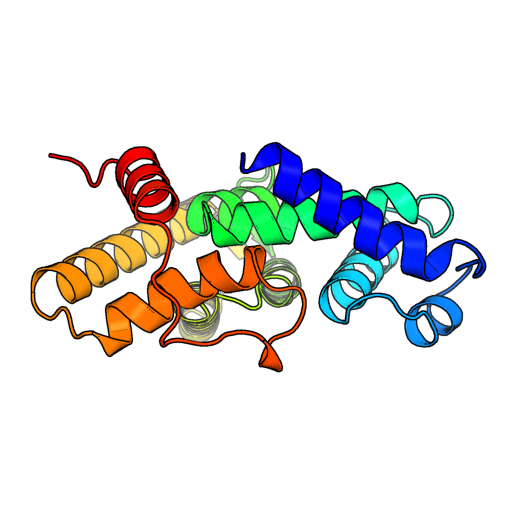 . THR A 1 181 ? 9.359 5.793 20.460 1.00 45.75 181 THR A C 1
ATOM 1520 O O . THR A 1 181 ? 8.471 6.630 20.573 1.00 45.75 181 THR A O 1
ATOM 1523 N N . ASN A 1 182 ? 10.129 5.736 19.370 1.00 50.44 182 ASN A N 1
ATOM 1524 C CA . ASN A 1 182 ? 9.986 6.682 18.262 1.00 50.44 182 ASN A CA 1
ATOM 1525 C C . ASN A 1 182 ? 8.622 6.560 17.572 1.00 50.44 182 ASN A C 1
ATOM 1527 O O . ASN A 1 182 ? 8.032 7.576 17.218 1.00 50.44 182 ASN A O 1
ATOM 1531 N N . PHE A 1 183 ? 8.101 5.339 17.414 1.00 55.62 183 PHE A N 1
ATOM 1532 C CA . PHE A 1 183 ? 6.761 5.120 16.876 1.00 55.62 183 PHE A CA 1
ATOM 1533 C C . PHE A 1 183 ? 5.679 5.701 17.801 1.00 55.62 183 PHE A C 1
ATOM 1535 O O . PHE A 1 183 ? 4.799 6.411 17.333 1.00 55.62 183 PHE A O 1
ATOM 1542 N N . ILE A 1 184 ? 5.743 5.436 19.109 1.00 51.06 184 ILE A N 1
ATOM 1543 C CA . ILE A 1 184 ? 4.767 5.931 20.098 1.00 51.06 184 ILE A CA 1
ATOM 1544 C C . ILE A 1 184 ? 4.797 7.467 20.180 1.00 51.06 184 ILE A C 1
ATOM 1546 O O . ILE A 1 184 ? 3.742 8.103 20.159 1.00 51.06 184 ILE A O 1
ATOM 1550 N N . ASN A 1 185 ? 5.990 8.065 20.189 1.00 50.31 185 ASN A N 1
ATOM 1551 C CA . ASN A 1 185 ? 6.168 9.517 20.226 1.00 50.31 185 ASN A CA 1
ATOM 1552 C C . ASN A 1 185 ? 5.671 10.197 18.936 1.00 50.31 185 ASN A C 1
ATOM 1554 O O . ASN A 1 185 ? 4.973 11.203 19.016 1.00 50.31 185 ASN A O 1
ATOM 1558 N N . ASP A 1 186 ? 5.953 9.634 17.750 1.00 47.00 186 ASP A N 1
ATOM 1559 C CA . ASP A 1 186 ? 5.452 10.164 16.460 1.00 47.00 186 ASP A CA 1
ATOM 1560 C C . ASP A 1 186 ? 3.917 10.119 16.365 1.00 47.00 186 ASP A C 1
ATOM 1562 O O . ASP A 1 186 ? 3.307 10.857 15.593 1.00 47.00 186 ASP A O 1
ATOM 1566 N N . LYS A 1 187 ? 3.273 9.256 17.156 1.00 49.84 187 LYS A N 1
ATOM 1567 C CA . LYS A 1 187 ? 1.816 9.110 17.204 1.00 49.84 187 LYS A CA 1
ATOM 1568 C C . LYS A 1 187 ? 1.130 9.973 18.257 1.00 49.84 187 LYS A C 1
ATOM 1570 O O . LYS A 1 187 ? -0.093 9.938 18.338 1.00 49.84 187 LYS A O 1
ATOM 1575 N N . GLY A 1 188 ? 1.889 10.727 19.053 1.00 39.44 188 GLY A N 1
ATOM 1576 C CA . GLY A 1 188 ? 1.336 11.491 20.173 1.00 39.44 188 GLY A CA 1
ATOM 1577 C C . GLY A 1 188 ? 0.769 10.602 21.284 1.00 39.44 188 GLY A C 1
ATOM 1578 O O . GLY A 1 188 ? -0.052 11.058 22.071 1.00 39.44 188 GLY A O 1
ATOM 1579 N N . TYR A 1 189 ? 1.192 9.334 21.347 1.00 44.19 189 TYR A N 1
ATOM 1580 C CA . TYR A 1 189 ? 0.797 8.394 22.401 1.00 44.19 189 TYR A CA 1
ATOM 1581 C C . TYR A 1 189 ? 1.649 8.541 23.672 1.00 44.19 189 TYR A C 1
ATOM 1583 O O . TYR A 1 189 ? 1.374 7.890 24.678 1.00 44.19 189 TYR A O 1
ATOM 1591 N N . SER A 1 190 ? 2.681 9.390 23.651 1.00 39.34 190 SER A N 1
ATOM 1592 C CA . SER A 1 190 ? 3.409 9.806 24.850 1.00 39.34 190 SER A CA 1
ATOM 1593 C C . SER A 1 190 ? 2.608 10.878 25.593 1.00 39.34 190 SER A C 1
ATOM 1595 O O . SER A 1 190 ? 2.500 12.006 25.107 1.00 39.34 190 SER A O 1
ATOM 1597 N N . LYS A 1 191 ? 2.044 10.516 26.750 1.00 40.72 191 LYS A N 1
ATOM 1598 C CA . LYS A 1 191 ? 1.616 11.488 27.766 1.00 40.72 191 LYS A CA 1
ATOM 1599 C C . LYS A 1 191 ? 2.822 12.156 28.414 1.00 40.72 191 LYS A C 1
ATOM 1601 O O . LYS A 1 191 ? 3.825 11.440 28.636 1.00 40.72 191 LYS A O 1
#

Foldseek 3Di:
DLVVLLVVQLVVQVVQCVVQQDQDLVSLVVTPGDPLLSLQVVVCVVVVNDGSVCSSVSSSVSSVLLSCCLQPVLVSLLCQQQVPHQKDFPVSSLSSLVSRPAPCVLSVQSVCVCVVVVGRMDGSVVSSVVVVVVVVVLVCCCVVPPDVVSVLSSCVSVVCSVDVDPVPPDSPPDDDVVSVVVSCVVVVVPD

Radius of gyration: 17.91 Å; chains: 1; bounding box: 45×33×49 Å

pLDDT: mean 78.81, std 18.06, range [39.34, 97.38]

Sequence (191 aa):
MLQNYLIQHINSETEKIKNFIINDTDDLQKSSLSKYVKDYIYYKVNDDEYSFDDINLLIEDAVKLKFNFTIRPCWTIKRFVFGEKESVPSHILLSKLKLFPYYKYYTETIEQYISENNLLIVMSSHIEDLLHQINTVLIEKLENNITTEKIKNFFIQVLKLKYTSEHTINLDSSVDFSIVTNFINDKGYSK